Protein 4OVK (pdb70)

Sequence (320 aa):
NIKVVTDLTGTDVSKKEINRIIAIVPIPWTSIVYAVDGSDKKIVGIHPSAKKKKSYEASSIFKTLAPDLENVNSSFVDNNFNVNFEEVAKLKPDVVIIIWDYQPEVAKKLKELGIPAVSIKYGTLEDIQQNGIRLLGKILDKPEQAEALISYHKDSEAYFKQKNASALPNNKPKVLYLQNKNLTVAGNNSVNQLITTGGENAAKDTKGSWTKVSEEITWDPDIIILSNFDSIRPDDDIYQDKLEGQNWSNIKAVKTHRVYKAPGIIYRWDAPNVETPLKWGQLIQPDTFNDYILRDDLKKQFYNTFYHYNLTDSSEINTILNISINNTPTF

Secondary structure (DSSP, 8-state):
----EE-TTS-EE---S---EEE-SSTHHHHHHHHHTSSTTEEE--HHHHHHHHTSTHHHH-GGGGGSB--SB-TT--B-HHHHHHH--SEEEEETT-HHHHHHHHHTT--EEEE--SSHHHHHHHHHHHHHHHT-HHHHHHHHHHHHHHHHHHHHH-GGG-SSPPEEEEE-SSSSEEE-TTSTTT------EETTTT--SSEEE---------SEEEE-SSS---HHHHHTT-STT---TTSHHHHTT-EEE----S-SSSS-TTTT----TTT-TTTS-S--HHHHHHHHIIIII-----HHHHHHHHTHHHHT-TT-

Nearest PDB structures (foldseek):
  4ovk-assembly1_A  TM=1.003E+00  e=4.448E-66  Veillonella parvula DSM 2008
  4hn9-assembly1_A  TM=8.496E-01  e=4.608E-21  Lachnospira eligens ATCC 27750
  7uq0-assembly2_B  TM=6.749E-01  e=4.234E-11  Mycobacterium tuberculosis H37Rv
  7uq0-assembly1_A  TM=6.740E-01  e=9.730E-11  Mycobacterium tuberculosis H37Rv
  2phz-assembly1_A  TM=6.743E-01  e=1.763E-10  Bacillus subtilis

Radius of gyration: 20.71 Å; Cα contacts (8 Å, |Δi|>4): 586; chains: 1; bounding box: 48×59×40 Å

Solvent-accessible surface area: 14716 Å² total

Foldseek 3Di:
DKDWFQFPVRDTWMPQAFQAEAEQDQQCLVVLCLLLLANRRYAEHAVNNVVQCVVFCVCVLYVPCPPHHRPQAYPVRDGNQVVCLVSPGQEYEEAPVPVVVQVVCVVSVHIYHHFYDQDQVSSLSVLCRSCSVNVRNVSSVVLSVVVVVLVVVCVVLQLLPDPPFFEEWEAEELQQKTAACSAVQCCCSLNHHYLRDVPDDGIGHDAVSVCSLGQAYEYFPNYPDALVCQLVVVRPPDNNCPRNCNVVLRYYYQFHSGTLRHHHSCVSLLLNCSTPVVSSPPDQSLVVVQVSCCPRNVDGDDPVSVCRGGVCVRSVPVSD

B-factor: mean 24.3, std 11.69, range [7.56, 133.03]

Structure (mmCIF, N/CA/C/O backbone):
data_4OVK
#
_entry.id   4OVK
#
_cell.length_a   53.146
_cell.length_b   58.872
_cell.length_c   113.751
_cell.angle_alpha   90.000
_cell.angle_beta   90.000
_cell.angle_gamma   90.000
#
_symmetry.space_group_name_H-M   'P 21 21 21'
#
loop_
_entity.id
_entity.type
_entity.pdbx_description
1 polymer 'Periplasmic binding protein'
2 non-polymer 'TRIETHYLENE GLYCOL'
3 water water
#
loop_
_atom_site.group_PDB
_atom_site.id
_atom_site.type_symbol
_atom_site.label_atom_id
_atom_site.label_alt_id
_atom_site.label_comp_id
_atom_site.label_asym_id
_atom_site.label_entity_id
_atom_site.label_seq_id
_atom_site.pdbx_PDB_ins_code
_atom_site.Cartn_x
_atom_site.Cartn_y
_atom_site.Cartn_z
_atom_site.occupancy
_atom_site.B_iso_or_equiv
_atom_site.auth_seq_id
_atom_site.auth_comp_id
_atom_site.auth_asym_id
_atom_site.auth_atom_id
_atom_site.pdbx_PDB_model_num
ATOM 1 N N . ASN A 1 13 ? 37.491 19.761 9.452 1.00 52.23 38 ASN A N 1
ATOM 2 C CA . ASN A 1 13 ? 36.298 20.119 8.626 1.00 49.11 38 ASN A CA 1
ATOM 3 C C . ASN A 1 13 ? 35.107 20.670 9.412 1.00 36.80 38 ASN A C 1
ATOM 4 O O . ASN A 1 13 ? 34.203 21.239 8.807 1.00 41.63 38 ASN A O 1
ATOM 9 N N . ILE A 1 14 ? 35.108 20.503 10.737 1.00 30.41 39 ILE A N 1
ATOM 10 C CA . ILE A 1 14 ? 33.972 20.880 11.595 1.00 32.50 39 ILE A CA 1
ATOM 11 C C . ILE A 1 14 ? 34.370 21.914 12.651 1.00 31.30 39 ILE A C 1
ATOM 12 O O . ILE A 1 14 ? 35.488 21.893 13.138 1.00 37.96 39 ILE A O 1
ATOM 17 N N . LYS A 1 15 ? 33.458 22.820 12.994 1.00 24.52 40 LYS A N 1
ATOM 18 C CA . LYS A 1 15 ? 33.633 23.689 14.163 1.00 26.10 40 LYS A CA 1
ATOM 19 C C . LYS A 1 15 ? 32.367 23.723 15.004 1.00 25.16 40 LYS A C 1
ATOM 20 O O . LYS A 1 15 ? 31.286 23.387 14.523 1.00 26.63 40 LYS A O 1
ATOM 26 N N . VAL A 1 16 ? 32.519 24.146 16.256 1.00 25.40 41 VAL A N 1
ATOM 27 C CA . VAL A 1 16 ? 31.420 24.221 17.203 1.00 25.00 41 VAL A CA 1
ATOM 28 C C . VAL A 1 16 ? 31.260 25.660 17.674 1.00 25.21 41 VAL A C 1
ATOM 29 O O . VAL A 1 16 ? 32.207 26.280 18.164 1.00 29.01 41 VAL A O 1
ATOM 33 N N . VAL A 1 17 ? 30.056 26.187 17.518 1.00 21.25 42 VAL A N 1
ATOM 34 C CA . VAL A 1 17 ? 29.753 27.539 17.918 1.00 21.96 42 VAL A CA 1
ATOM 35 C C . VAL A 1 17 ? 28.647 27.484 18.956 1.00 22.15 42 VAL A C 1
ATOM 36 O O . VAL A 1 17 ? 27.707 26.702 18.831 1.00 24.38 42 VAL A O 1
ATOM 40 N N . THR A 1 18 ? 28.767 28.315 19.982 1.00 21.28 43 THR A N 1
ATOM 41 C CA . THR A 1 18 ? 27.743 28.408 21.009 1.00 21.30 43 THR A CA 1
ATOM 42 C C . THR A 1 18 ? 26.807 29.556 20.643 1.00 21.08 43 THR A C 1
ATOM 43 O O . THR A 1 18 ? 27.267 30.682 20.479 1.00 21.55 43 THR A O 1
ATOM 47 N N . ASP A 1 19 ? 25.511 29.272 20.493 1.00 17.24 44 ASP A N 1
ATOM 48 C CA . ASP A 1 19 ? 24.541 30.312 20.103 1.00 16.77 44 ASP A CA 1
ATOM 49 C C . ASP A 1 19 ? 23.996 31.045 21.328 1.00 18.43 44 ASP A C 1
ATOM 50 O O . ASP A 1 19 ? 24.488 30.853 22.444 1.00 19.37 44 ASP A O 1
ATOM 55 N N . LEU A 1 20 ? 23.011 31.912 21.113 1.00 16.95 45 LEU A N 1
ATOM 56 C CA . LEU A 1 20 ? 22.564 32.832 22.161 1.00 18.85 45 LEU A CA 1
ATOM 57 C C . LEU A 1 20 ? 21.701 32.153 23.231 1.00 21.70 45 LEU A C 1
ATOM 58 O O . LEU A 1 20 ? 21.413 32.764 24.264 1.00 27.38 45 LEU A O 1
ATOM 63 N N . THR A 1 21 ? 21.310 30.896 22.990 1.00 22.76 46 THR A N 1
ATOM 64 C CA . THR A 1 21 ? 20.607 30.091 23.984 1.00 25.13 46 THR A CA 1
ATOM 65 C C . THR A 1 21 ? 21.583 29.211 24.777 1.00 26.01 46 THR A C 1
ATOM 66 O O . THR A 1 21 ? 21.176 28.467 25.667 1.00 29.23 46 THR A O 1
ATOM 70 N N . GLY A 1 22 ? 22.870 29.302 24.450 1.00 25.46 47 GLY A N 1
ATOM 71 C CA . GLY A 1 22 ? 23.883 28.463 25.083 1.00 27.93 47 GLY A CA 1
ATOM 72 C C . GLY A 1 22 ? 23.956 27.068 24.484 1.00 27.77 47 GLY A C 1
ATOM 73 O O . GLY A 1 22 ? 24.568 26.176 25.072 1.00 30.06 47 GLY A O 1
ATOM 74 N N . THR A 1 23 ? 23.343 26.883 23.313 1.00 23.08 48 THR A N 1
ATOM 75 C CA . THR A 1 23 ? 23.373 25.603 22.611 1.00 25.22 48 THR A CA 1
ATOM 76 C C . THR A 1 23 ? 24.630 25.519 21.750 1.00 23.46 48 THR A C 1
ATOM 77 O O . THR A 1 23 ? 24.924 26.435 20.965 1.00 22.19 48 THR A O 1
ATOM 81 N N . ASP A 1 24 ? 25.369 24.422 21.889 1.00 26.67 49 ASP A N 1
ATOM 82 C CA . ASP A 1 24 ? 26.553 24.180 21.063 1.00 25.32 49 ASP A CA 1
ATOM 83 C C . ASP A 1 24 ? 26.110 23.578 19.733 1.00 23.55 49 ASP A C 1
ATOM 84 O O . ASP A 1 24 ? 25.434 22.553 19.713 1.00 32.91 49 ASP A O 1
ATOM 89 N N . VAL A 1 25 ? 26.475 24.236 18.633 1.00 22.77 50 VAL A N 1
ATOM 90 C CA . VAL A 1 25 ? 26.045 23.844 17.298 1.00 21.04 50 VAL A CA 1
ATOM 91 C C . VAL A 1 25 ? 27.260 23.507 16.446 1.00 21.65 50 VAL A C 1
ATOM 92 O O . VAL A 1 25 ? 28.131 24.359 16.244 1.00 19.03 50 VAL A O 1
ATOM 96 N N . SER A 1 26 ? 27.320 22.269 15.954 1.00 22.65 51 SER A N 1
ATOM 97 C CA . SER A 1 26 ? 28.366 21.845 15.020 1.00 23.90 51 SER A CA 1
ATOM 98 C C . SER A 1 26 ? 28.012 22.241 13.601 1.00 19.71 51 SER A C 1
ATOM 99 O O . SER A 1 26 ? 26.861 22.147 13.210 1.00 18.60 51 SER A O 1
ATOM 110 N N . LYS A 1 28 ? 30.155 23.167 9.434 1.00 19.80 53 LYS A N 1
ATOM 111 C CA . LYS A 1 28 ? 31.398 23.177 8.670 1.00 22.86 53 LYS A CA 1
ATOM 112 C C . LYS A 1 28 ? 32.279 24.335 9.129 1.00 21.19 53 LYS A C 1
ATOM 113 O O . LYS A 1 28 ? 31.783 25.406 9.489 1.00 19.28 53 LYS A O 1
ATOM 119 N N . LYS A 1 29 ? 33.587 24.115 9.123 1.00 24.65 54 LYS A N 1
ATOM 120 C CA . LYS A 1 29 ? 34.550 25.146 9.497 1.00 24.67 54 LYS A CA 1
ATOM 121 C C . LYS A 1 29 ? 34.423 26.336 8.545 1.00 21.47 54 LYS A C 1
ATOM 122 O O . LYS A 1 29 ? 34.440 27.494 8.977 1.00 23.37 54 LYS A O 1
ATOM 128 N N . GLU A 1 30 ? 34.268 26.031 7.263 1.00 19.62 55 GLU A N 1
ATOM 129 C CA . GLU A 1 30 ? 34.079 27.020 6.203 1.00 22.88 55 GLU A CA 1
ATOM 130 C C . GLU A 1 30 ? 32.593 27.104 5.835 1.00 19.40 55 GLU A C 1
ATOM 131 O O . GLU A 1 30 ? 32.032 26.183 5.238 1.00 20.82 55 GLU A O 1
ATOM 137 N N . ILE A 1 31 ? 31.965 28.221 6.196 1.00 18.07 56 ILE A N 1
ATOM 138 C CA . ILE A 1 31 ? 30.541 28.448 5.945 1.00 16.22 56 ILE A CA 1
ATOM 139 C C . ILE A 1 31 ? 30.428 29.289 4.698 1.00 15.96 56 ILE A C 1
ATOM 140 O O . ILE A 1 31 ? 30.997 30.375 4.627 1.00 18.67 56 ILE A O 1
ATOM 145 N N . ASN A 1 32 ? 29.745 28.753 3.693 1.00 16.65 57 ASN A N 1
ATOM 146 C CA . ASN A 1 32 ? 29.612 29.431 2.415 1.00 15.62 57 ASN A CA 1
ATOM 147 C C . ASN A 1 32 ? 28.167 29.766 2.041 1.00 12.70 57 ASN A C 1
ATOM 148 O O . ASN A 1 32 ? 27.962 30.560 1.156 1.00 13.68 57 ASN A O 1
ATOM 153 N N . ARG A 1 33 ? 27.191 29.155 2.717 1.00 14.21 58 ARG A N 1
ATOM 154 C CA . ARG A 1 33 ? 25.770 29.293 2.393 1.00 13.13 58 ARG A CA 1
ATOM 155 C C . ARG A 1 33 ? 24.973 29.470 3.687 1.00 13.63 58 ARG A C 1
ATOM 156 O O . ARG A 1 33 ? 24.925 28.566 4.544 1.00 13.36 58 ARG A O 1
ATOM 164 N N A ILE A 1 34 ? 24.367 30.646 3.832 0.50 12.64 59 ILE A N 1
ATOM 165 N N B ILE A 1 34 ? 24.373 30.649 3.854 0.50 12.57 59 ILE A N 1
ATOM 166 C CA A ILE A 1 34 ? 23.612 30.967 5.026 0.50 11.91 59 ILE A CA 1
ATOM 167 C CA B ILE A 1 34 ? 23.656 30.968 5.083 0.50 11.45 59 ILE A CA 1
ATOM 168 C C A ILE A 1 34 ? 22.188 31.347 4.690 0.50 11.58 59 ILE A C 1
ATOM 169 C C B ILE A 1 34 ? 22.222 31.396 4.763 0.50 11.29 59 ILE A C 1
ATOM 170 O O A ILE A 1 34 ? 21.946 32.126 3.760 0.50 11.09 59 ILE A O 1
ATOM 171 O O B ILE A 1 34 ? 22.007 32.235 3.885 0.50 11.36 59 ILE A O 1
ATOM 180 N N . ALA A 1 35 ? 21.246 30.779 5.443 1.00 11.01 60 ALA A N 1
ATOM 181 C CA . ALA A 1 35 ? 19.837 31.176 5.345 1.00 11.24 60 ALA A CA 1
ATOM 182 C C . ALA A 1 35 ? 19.415 31.860 6.648 1.00 11.59 60 ALA A C 1
ATOM 183 O O . ALA A 1 35 ? 19.858 31.476 7.735 1.00 11.74 60 ALA A O 1
ATOM 185 N N . ILE A 1 36 ? 18.544 32.866 6.530 1.00 11.11 61 ILE A N 1
ATOM 186 C CA . ILE A 1 36 ? 18.249 33.749 7.642 1.00 10.97 61 ILE A CA 1
ATOM 187 C C . ILE A 1 36 ? 16.751 33.928 7.810 1.00 10.42 61 ILE A C 1
ATOM 188 O O . ILE A 1 36 ? 16.090 34.496 6.954 1.00 10.99 61 ILE A O 1
ATOM 193 N N . VAL A 1 37 ? 16.221 33.423 8.927 1.00 11.37 62 VAL A N 1
ATOM 194 C CA . VAL A 1 37 ? 14.804 33.550 9.243 1.00 12.57 62 VAL A CA 1
ATOM 195 C C . VAL A 1 37 ? 14.421 34.947 9.775 1.00 12.05 62 VAL A C 1
ATOM 196 O O . VAL A 1 37 ? 13.461 35.545 9.278 1.00 12.18 62 VAL A O 1
ATOM 200 N N . PRO A 1 38 ? 15.155 35.479 10.775 1.00 12.70 63 PRO A N 1
ATOM 201 C CA . PRO A 1 38 ? 14.755 36.786 11.344 1.00 13.42 63 PRO A CA 1
ATOM 202 C C . PRO A 1 38 ? 14.876 37.915 10.325 1.00 13.02 63 PRO A C 1
ATOM 203 O O . PRO A 1 38 ? 15.841 37.963 9.575 1.00 13.96 63 PRO A O 1
ATOM 207 N N . ILE A 1 39 ? 13.906 38.818 10.309 1.00 12.95 64 ILE A N 1
ATOM 208 C CA . ILE A 1 39 ? 13.815 39.804 9.227 1.00 13.03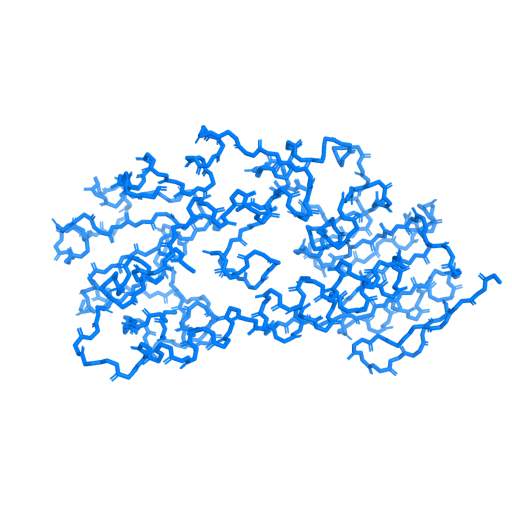 64 ILE A CA 1
ATOM 209 C C . ILE A 1 39 ? 15.006 40.778 9.194 1.00 12.68 64 ILE A C 1
ATOM 210 O O . ILE A 1 39 ? 15.617 40.955 8.143 1.00 13.03 64 ILE A O 1
ATOM 215 N N . PRO A 1 40 ? 15.349 41.407 10.331 1.00 16.38 65 PRO A N 1
ATOM 216 C CA . PRO A 1 40 ? 16.465 42.376 10.280 1.00 16.66 65 PRO A CA 1
ATOM 217 C C . PRO A 1 40 ? 17.861 41.762 10.112 1.00 15.86 65 PRO A C 1
ATOM 218 O O . PRO A 1 40 ? 18.838 42.471 9.806 1.00 14.83 65 PRO A O 1
ATOM 222 N N . TRP A 1 41 ? 17.965 40.461 10.344 1.00 13.20 66 TRP A N 1
ATOM 223 C CA . TRP A 1 41 ? 19.268 39.807 10.380 1.00 13.06 66 TRP A CA 1
ATOM 224 C C . TRP A 1 41 ? 19.888 39.558 9.011 1.00 12.06 66 TRP A C 1
ATOM 225 O O . TRP A 1 41 ? 21.069 39.224 8.939 1.00 13.69 66 TRP A O 1
ATOM 236 N N . THR A 1 42 ? 19.128 39.740 7.926 1.00 11.85 67 THR A N 1
ATOM 237 C CA . THR A 1 42 ? 19.721 39.668 6.587 1.00 12.00 67 THR A CA 1
ATOM 238 C C . THR A 1 42 ? 20.690 40.833 6.424 1.00 11.55 67 THR A C 1
ATOM 239 O O . THR A 1 42 ? 21.844 40.654 6.058 1.00 10.23 67 THR A O 1
ATOM 243 N N . SER A 1 43 ? 20.227 42.033 6.767 1.00 12.05 68 SER A N 1
ATOM 244 C CA . SER A 1 43 ? 21.114 43.198 6.720 1.00 12.76 68 SER A CA 1
ATOM 245 C C . SER A 1 43 ? 22.296 43.065 7.698 1.00 12.10 68 SER A C 1
ATOM 246 O O . SER A 1 43 ? 23.396 43.540 7.424 1.00 12.80 68 SER A O 1
ATOM 249 N N . ILE A 1 44 ? 22.078 42.422 8.840 1.00 11.68 69 ILE A N 1
ATOM 250 C CA . ILE A 1 44 ? 23.153 42.269 9.810 1.00 12.08 69 ILE A CA 1
ATOM 251 C C . ILE A 1 44 ? 24.221 41.273 9.334 1.00 11.23 69 ILE A C 1
ATOM 252 O O . ILE A 1 44 ? 25.413 41.503 9.512 1.00 11.19 69 ILE A O 1
ATOM 257 N N . VAL A 1 45 ? 23.804 40.163 8.734 1.00 10.95 70 VAL A N 1
ATOM 258 C CA . VAL A 1 45 ? 24.776 39.240 8.143 1.00 10.41 70 VAL A CA 1
ATOM 259 C C . VAL A 1 45 ? 25.590 39.948 7.062 1.00 10.81 70 VAL A C 1
ATOM 260 O O . VAL A 1 45 ? 26.812 39.814 7.007 1.00 11.49 70 VAL A O 1
ATOM 264 N N . TYR A 1 46 ? 24.913 40.724 6.223 1.00 10.78 71 TYR A N 1
ATOM 265 C CA . TYR A 1 46 ? 25.598 41.512 5.205 1.00 10.64 71 TYR A CA 1
ATOM 266 C C . TYR A 1 46 ? 26.677 42.419 5.839 1.00 11.11 71 TYR A C 1
ATOM 267 O O . TYR A 1 46 ? 27.798 42.497 5.352 1.00 12.17 71 TYR A O 1
ATOM 276 N N . ALA A 1 47 ? 26.328 43.111 6.915 1.00 11.89 72 ALA A N 1
ATOM 277 C CA . ALA A 1 47 ? 27.240 44.028 7.567 1.00 11.08 72 ALA A CA 1
ATOM 278 C C . ALA A 1 47 ? 28.477 43.318 8.130 1.00 10.91 72 ALA A C 1
ATOM 279 O O . ALA A 1 47 ? 29.587 43.802 7.985 1.00 14.89 72 ALA A O 1
ATOM 281 N N . VAL A 1 48 ? 28.281 42.168 8.763 1.00 11.47 73 VAL A N 1
ATOM 282 C CA . VAL A 1 48 ? 29.397 41.440 9.346 1.00 12.14 73 VAL A CA 1
ATOM 283 C C . VAL A 1 48 ? 30.317 40.876 8.257 1.00 12.64 73 VAL A C 1
ATOM 284 O O . VAL A 1 48 ? 31.532 40.967 8.376 1.00 15.86 73 VAL A O 1
ATOM 288 N N . ASP A 1 49 ? 29.738 40.321 7.192 1.00 13.51 74 ASP A N 1
ATOM 289 C CA . ASP A 1 49 ? 30.537 39.747 6.116 1.00 13.18 74 ASP A CA 1
ATOM 290 C C . ASP A 1 49 ? 31.044 40.806 5.148 1.00 14.51 74 ASP A C 1
ATOM 291 O O . ASP A 1 49 ? 31.894 40.512 4.319 1.00 18.24 74 ASP A O 1
ATOM 296 N N . GLY A 1 50 ? 30.507 42.026 5.232 1.00 14.73 75 GLY A N 1
ATOM 297 C CA . GLY A 1 50 ? 30.804 43.084 4.261 1.00 15.72 75 GLY A CA 1
ATOM 298 C C . GLY A 1 50 ? 30.429 42.697 2.842 1.00 16.24 75 GLY A C 1
ATOM 299 O O . GLY A 1 50 ? 31.018 43.178 1.881 1.00 19.79 75 GLY A O 1
ATOM 300 N N . SER A 1 51 ? 29.413 41.848 2.712 1.00 15.19 76 SER A N 1
ATOM 301 C CA . SER A 1 51 ? 29.125 41.193 1.450 1.00 16.48 76 SER A CA 1
ATOM 302 C C . SER A 1 51 ? 27.836 40.408 1.570 1.00 14.33 76 SER A C 1
ATOM 303 O O . SER A 1 51 ? 27.510 39.906 2.642 1.00 13.40 76 SER A O 1
ATOM 306 N N . ASP A 1 52 ? 27.115 40.302 0.460 1.00 13.65 77 ASP A N 1
ATOM 307 C CA . ASP A 1 52 ? 25.940 39.440 0.383 1.00 13.90 77 ASP A CA 1
ATOM 308 C C . ASP A 1 52 ? 26.253 38.073 -0.207 1.00 12.68 77 ASP A C 1
ATOM 309 O O . ASP A 1 52 ? 25.338 37.270 -0.370 1.00 13.59 77 ASP A O 1
ATOM 314 N N . LYS A 1 53 ? 27.525 37.803 -0.505 1.00 12.93 78 LYS A N 1
ATOM 315 C CA . LYS A 1 53 ? 27.894 36.648 -1.331 1.00 15.93 78 LYS A CA 1
ATOM 316 C C . LYS A 1 53 ? 27.523 35.285 -0.747 1.00 13.07 78 LYS A C 1
ATOM 317 O O . LYS A 1 53 ? 27.320 34.353 -1.507 1.00 15.59 78 LYS A O 1
ATOM 323 N N . LYS A 1 54 ? 27.442 35.162 0.581 1.00 11.75 79 LYS A N 1
ATOM 324 C CA . LYS A 1 54 ? 27.148 33.871 1.216 1.00 12.26 79 LYS A CA 1
ATOM 325 C C . LYS A 1 54 ? 25.682 33.659 1.579 1.00 10.89 79 LYS A C 1
ATOM 326 O O . LYS A 1 54 ? 25.325 32.615 2.114 1.00 13.61 79 LYS A O 1
ATOM 332 N N . ILE A 1 55 ? 24.827 34.650 1.290 1.00 10.14 80 ILE A N 1
ATOM 333 C CA . ILE A 1 55 ? 23.444 34.594 1.701 1.00 11.03 80 ILE A CA 1
ATOM 334 C C . ILE A 1 55 ? 22.652 33.832 0.655 1.00 10.63 80 ILE A C 1
ATOM 335 O O . ILE A 1 55 ? 22.686 34.172 -0.512 1.00 13.58 80 ILE A O 1
ATOM 340 N N . VAL A 1 56 ? 21.970 32.778 1.070 1.00 9.89 81 VAL A N 1
ATOM 341 C CA . VAL A 1 56 ? 21.194 31.942 0.124 1.00 11.45 81 VAL A CA 1
ATOM 342 C C . VAL A 1 56 ? 19.704 31.861 0.437 1.00 10.66 81 VAL A C 1
ATOM 343 O O . VAL A 1 56 ? 18.946 31.284 -0.331 1.00 12.21 81 VAL A O 1
ATOM 347 N N . GLY A 1 57 ? 19.275 32.434 1.556 1.00 10.72 82 GLY A N 1
ATOM 348 C CA . GLY A 1 57 ? 17.870 32.492 1.873 1.00 10.05 82 GLY A CA 1
ATOM 349 C C . GLY A 1 57 ? 17.564 33.589 2.864 1.00 9.23 82 GLY A C 1
ATOM 350 O O . GLY A 1 57 ? 18.265 33.744 3.868 1.00 9.45 82 GLY A O 1
ATOM 351 N N . ILE A 1 58 ? 16.521 34.358 2.563 1.00 9.57 83 ILE A N 1
ATOM 352 C CA . ILE A 1 58 ? 16.061 35.435 3.430 1.00 9.96 83 ILE A CA 1
ATOM 353 C C . ILE A 1 58 ? 14.543 35.441 3.594 1.00 10.07 83 ILE A C 1
ATOM 354 O O . ILE A 1 58 ? 13.796 34.830 2.817 1.00 10.87 83 ILE A O 1
ATOM 359 N N . HIS A 1 59 ? 14.077 36.124 4.625 1.00 10.25 84 HIS A N 1
ATOM 360 C CA . HIS A 1 59 ? 12.657 36.231 4.879 1.00 11.70 84 HIS A CA 1
ATOM 361 C C . HIS A 1 59 ? 12.014 37.115 3.786 1.00 10.39 84 HIS A C 1
ATOM 362 O O . HIS A 1 59 ? 12.626 38.097 3.322 1.00 10.90 84 HIS A O 1
ATOM 369 N N . PRO A 1 60 ? 10.810 36.758 3.340 1.00 10.70 85 PRO A N 1
ATOM 370 C CA . PRO A 1 60 ? 10.220 37.557 2.269 1.00 11.85 85 PRO A CA 1
ATOM 371 C C . PRO A 1 60 ? 10.047 39.040 2.626 1.00 12.27 85 PRO A C 1
ATOM 372 O O . PRO A 1 60 ? 10.143 39.902 1.749 1.00 14.45 85 PRO A O 1
ATOM 376 N N . SER A 1 61 ? 9.795 39.327 3.897 1.00 13.10 86 SER A N 1
ATOM 377 C CA . SER A 1 61 ? 9.745 40.722 4.389 1.00 13.31 86 SER A CA 1
ATOM 378 C C . SER A 1 61 ? 11.109 41.415 4.408 1.00 12.33 86 SER A C 1
ATOM 379 O O . SER A 1 61 ? 11.188 42.631 4.234 1.00 15.50 86 SER A O 1
ATOM 382 N N . ALA A 1 62 ? 12.184 40.647 4.597 1.00 10.50 87 ALA A N 1
ATOM 383 C CA . ALA A 1 62 ? 13.530 41.157 4.402 1.00 12.00 87 ALA A CA 1
ATOM 384 C C . ALA A 1 62 ? 13.760 41.534 2.928 1.00 11.66 87 ALA A C 1
ATOM 385 O O . ALA A 1 62 ? 14.399 42.557 2.641 1.00 12.43 87 ALA A O 1
ATOM 387 N N A LYS A 1 63 ? 13.228 40.728 2.004 0.50 11.85 88 LYS A N 1
ATOM 388 N N B LYS A 1 63 ? 13.245 40.725 1.997 0.50 12.05 88 LYS A N 1
ATOM 389 C CA A LYS A 1 63 ? 13.318 41.032 0.577 0.50 12.13 88 LYS A CA 1
ATOM 390 C CA B LYS A 1 63 ? 13.403 41.016 0.570 0.50 12.17 88 LYS A CA 1
ATOM 391 C C A LYS A 1 63 ? 12.537 42.311 0.292 0.50 12.90 88 LYS A C 1
ATOM 392 C C B LYS A 1 63 ? 12.577 42.246 0.206 0.50 12.68 88 LYS A C 1
ATOM 393 O O A LYS A 1 63 ? 13.044 43.223 -0.353 0.50 12.69 88 LYS A O 1
ATOM 394 O O B LYS A 1 63 ? 12.993 43.056 -0.613 0.50 13.24 88 LYS A O 1
ATOM 405 N N A LYS A 1 64 ? 11.315 42.387 0.804 0.50 13.54 89 LYS A N 1
ATOM 406 N N B LYS A 1 64 ? 11.418 42.391 0.834 0.50 13.07 89 LYS A N 1
ATOM 407 C CA A LYS A 1 64 ? 10.506 43.591 0.626 0.50 15.49 89 LYS A CA 1
ATOM 408 C CA B LYS A 1 64 ? 10.578 43.563 0.589 0.50 15.02 89 LYS A CA 1
ATOM 409 C C A LYS A 1 64 ? 11.299 44.836 1.055 0.50 15.54 89 LYS A C 1
ATOM 410 C C B LYS A 1 64 ? 11.287 44.844 1.062 0.50 15.29 89 LYS A C 1
ATOM 411 O O A LYS A 1 64 ? 11.427 45.797 0.292 0.50 17.51 89 LYS A O 1
ATOM 412 O O B LYS A 1 64 ? 11.337 45.842 0.337 0.50 17.15 89 LYS A O 1
ATOM 423 N N . SER A 1 65 ? 11.822 44.813 2.279 1.00 14.32 90 SER A N 1
ATOM 424 C CA . SER A 1 65 ? 12.618 45.937 2.812 1.00 13.32 90 SER A CA 1
ATOM 425 C C . SER A 1 65 ? 13.848 46.238 1.950 1.00 14.38 90 SER A C 1
ATOM 426 O O . SER A 1 65 ? 14.149 47.401 1.677 1.00 13.60 90 SER A O 1
ATOM 429 N N . TYR A 1 66 ? 14.558 45.187 1.539 1.00 12.62 91 TYR A N 1
ATOM 430 C CA . TYR A 1 66 ? 15.699 45.313 0.633 1.00 13.47 91 TYR A CA 1
ATOM 431 C C . TYR A 1 66 ? 15.366 46.128 -0.633 1.00 13.65 91 TYR A C 1
ATOM 432 O O . TYR A 1 66 ? 16.144 47.008 -1.023 1.00 13.98 91 TYR A O 1
ATOM 441 N N . GLU A 1 67 ? 14.214 45.844 -1.250 1.00 14.96 92 GLU A N 1
ATOM 442 C CA . GLU A 1 67 ? 13.834 46.477 -2.494 1.00 17.39 92 GLU A CA 1
ATOM 443 C C . GLU A 1 67 ? 13.624 47.975 -2.282 1.00 18.98 92 GLU A C 1
ATOM 444 O O . GLU A 1 67 ? 13.812 48.756 -3.209 1.00 23.06 92 GLU A O 1
ATOM 450 N N . ALA A 1 68 ? 13.239 48.360 -1.067 1.00 17.60 93 ALA A N 1
ATOM 451 C CA . ALA A 1 68 ? 12.878 49.754 -0.751 1.00 19.32 93 ALA A CA 1
ATOM 452 C C . ALA A 1 68 ? 14.027 50.595 -0.197 1.00 18.81 93 ALA A C 1
ATOM 453 O O . ALA A 1 68 ? 13.842 51.780 0.095 1.00 23.92 93 ALA A O 1
ATOM 455 N N A SER A 1 69 ? 15.200 50.006 -0.033 0.50 17.71 94 SER A N 1
ATOM 456 N N B SER A 1 69 ? 15.202 49.977 -0.094 0.50 16.72 94 SER A N 1
ATOM 457 C CA A SER A 1 69 ? 16.288 50.703 0.630 0.50 17.44 94 SER A CA 1
ATOM 458 C CA B SER A 1 69 ? 16.338 50.486 0.669 0.50 16.14 94 SER A CA 1
ATOM 459 C C A SER A 1 69 ? 17.567 50.695 -0.182 0.50 14.75 94 SER A C 1
ATOM 460 C C B SER A 1 69 ? 17.571 50.695 -0.203 0.50 14.26 94 SER A C 1
ATOM 461 O O A SER A 1 69 ? 17.667 50.034 -1.222 0.50 15.36 94 SER A O 1
ATOM 462 O O B SER A 1 69 ? 17.641 50.186 -1.325 0.50 15.45 94 SER A O 1
ATOM 467 N N . ILE A 1 70 ? 18.547 51.430 0.333 1.00 14.33 95 ILE A N 1
ATOM 468 C CA . ILE A 1 70 ? 19.905 51.498 -0.231 1.00 14.40 95 ILE A CA 1
ATOM 469 C C . ILE A 1 70 ? 20.563 50.112 -0.288 1.00 13.17 95 ILE A C 1
ATOM 470 O O . ILE A 1 70 ? 21.475 49.885 -1.074 1.00 14.47 95 ILE A O 1
ATOM 475 N N . PHE A 1 71 ? 20.067 49.184 0.532 1.00 12.97 96 PHE A N 1
ATOM 476 C CA . PHE A 1 71 ? 20.523 47.785 0.514 1.00 11.82 96 PHE A CA 1
ATOM 477 C C . PHE A 1 71 ? 20.544 47.238 -0.924 1.00 12.10 96 PHE A C 1
ATOM 478 O O . PHE A 1 71 ? 21.488 46.541 -1.328 1.00 13.56 96 PHE A O 1
ATOM 486 N N . LYS A 1 72 ? 19.520 47.559 -1.704 1.00 12.43 97 LYS A N 1
ATOM 487 C CA . LYS A 1 72 ? 19.446 47.101 -3.105 1.00 15.51 97 LYS A CA 1
ATOM 488 C C . LYS A 1 72 ? 20.656 47.555 -3.933 1.00 16.97 97 LYS A C 1
ATOM 489 O O . LYS A 1 72 ? 21.161 46.810 -4.767 1.00 17.02 97 LYS A O 1
ATOM 495 N N . THR A 1 73 ? 21.133 48.765 -3.677 1.00 17.15 98 THR A N 1
ATOM 496 C CA . THR A 1 73 ? 22.322 49.285 -4.353 1.00 19.29 98 THR A CA 1
ATOM 497 C C . THR A 1 73 ? 23.595 48.625 -3.859 1.00 18.83 98 THR A C 1
ATOM 498 O O . THR A 1 73 ? 24.464 48.268 -4.660 1.00 20.47 98 THR A O 1
ATOM 502 N N . LEU A 1 74 ? 23.700 48.451 -2.543 1.00 18.02 99 LEU A N 1
ATOM 503 C CA . LEU A 1 74 ? 24.866 47.795 -1.951 1.00 18.70 99 LEU A CA 1
ATOM 504 C C . LEU A 1 74 ? 25.013 46.342 -2.373 1.00 19.46 99 LEU A C 1
ATOM 505 O O . LEU A 1 74 ? 26.124 45.861 -2.510 1.00 22.35 99 LEU A O 1
ATOM 510 N N . ALA A 1 75 ? 23.892 45.650 -2.542 1.00 17.81 100 ALA A N 1
ATOM 511 C CA . ALA A 1 75 ? 23.891 44.202 -2.704 1.00 17.86 100 ALA A CA 1
ATOM 512 C C . ALA A 1 75 ? 22.961 43.769 -3.842 1.00 17.49 100 ALA A C 1
ATOM 513 O O . ALA A 1 75 ? 21.949 43.110 -3.599 1.00 16.69 100 ALA A O 1
ATOM 515 N N . PRO A 1 76 ? 23.303 44.142 -5.091 1.00 21.53 101 PRO A N 1
ATOM 516 C CA . PRO A 1 76 ? 22.459 43.807 -6.240 1.00 22.12 101 PRO A CA 1
ATOM 517 C C . PRO A 1 76 ? 22.177 42.302 -6.387 1.00 20.80 101 PRO A C 1
ATOM 518 O O . PRO A 1 76 ? 21.099 41.926 -6.838 1.00 21.03 101 PRO A O 1
ATOM 522 N N . ASP A 1 77 ? 23.110 41.450 -5.975 1.00 24.55 102 ASP A N 1
ATOM 523 C CA . ASP A 1 77 ? 22.940 39.997 -6.155 1.00 26.29 102 ASP A CA 1
ATOM 524 C C . ASP A 1 77 ? 21.803 39.384 -5.313 1.00 21.06 102 ASP A C 1
ATOM 525 O O . ASP A 1 77 ? 21.268 38.336 -5.679 1.00 22.88 102 ASP A O 1
ATOM 530 N N . LEU A 1 78 ? 21.423 40.022 -4.204 1.00 20.50 103 LEU A N 1
ATOM 531 C CA . LEU A 1 78 ? 20.328 39.504 -3.356 1.00 20.70 103 LEU A CA 1
ATOM 532 C C . LEU A 1 78 ? 18.989 39.473 -4.069 1.00 20.90 103 LEU A C 1
ATOM 533 O O . LEU A 1 78 ? 18.084 38.760 -3.640 1.00 20.96 103 LEU A O 1
ATOM 538 N N . GLU A 1 79 ? 18.847 40.241 -5.147 1.00 20.85 104 GLU A N 1
ATOM 539 C CA . GLU A 1 79 ? 17.643 40.168 -5.969 1.00 21.98 104 GLU A CA 1
ATOM 540 C C . GLU A 1 79 ? 17.261 38.727 -6.314 1.00 20.20 104 GLU A C 1
ATOM 541 O O . GLU A 1 79 ? 16.082 38.397 -6.402 1.00 19.83 104 GLU A O 1
ATOM 547 N N . ASN A 1 80 ? 18.258 37.875 -6.524 1.00 19.77 105 ASN A N 1
ATOM 548 C CA . ASN A 1 80 ? 18.000 36.514 -6.988 1.00 22.35 105 ASN A CA 1
ATOM 549 C C . ASN A 1 80 ? 18.051 35.466 -5.894 1.00 16.94 105 ASN A C 1
ATOM 550 O O . ASN A 1 80 ? 18.036 34.275 -6.188 1.00 20.07 105 ASN A O 1
ATOM 555 N N . VAL A 1 81 ? 18.101 35.892 -4.642 1.00 16.91 106 VAL A N 1
ATOM 556 C CA . VAL A 1 81 ? 18.153 34.949 -3.515 1.00 13.22 106 VAL A CA 1
ATOM 557 C C . VAL A 1 81 ? 16.761 34.375 -3.241 1.00 12.82 106 VAL A C 1
ATOM 558 O O . VAL A 1 81 ? 15.742 35.043 -3.437 1.00 15.88 106 VAL A O 1
ATOM 562 N N . ASN A 1 82 ? 16.730 33.156 -2.740 1.00 11.12 107 ASN A N 1
ATOM 563 C CA . ASN A 1 82 ? 15.492 32.544 -2.273 1.00 11.76 107 ASN A CA 1
ATOM 564 C C . ASN A 1 82 ? 14.880 33.312 -1.115 1.00 10.96 107 ASN A C 1
ATOM 565 O O . ASN A 1 82 ? 15.573 33.623 -0.152 1.00 12.03 107 ASN A O 1
ATOM 570 N N . SER A 1 83 ? 13.594 33.638 -1.217 1.00 11.93 108 SER A N 1
ATOM 571 C CA . SER A 1 83 ? 12.841 34.174 -0.078 1.00 12.72 108 SER A CA 1
ATOM 572 C C . SER A 1 83 ? 11.544 33.407 0.208 1.00 13.18 108 SER A C 1
ATOM 573 O O . SER A 1 83 ? 10.600 33.944 0.808 1.00 12.42 108 SER A O 1
ATOM 576 N N . SER A 1 84 ? 11.503 32.156 -0.229 1.00 15.22 109 SER A N 1
ATOM 577 C CA . SER A 1 84 ? 10.305 31.332 -0.123 1.00 16.03 109 SER A CA 1
ATOM 578 C C . SER A 1 84 ? 10.370 30.298 0.995 1.00 16.55 109 SER A C 1
ATOM 579 O O . SER A 1 84 ? 9.386 29.610 1.273 1.00 18.12 109 SER A O 1
ATOM 582 N N . PHE A 1 85 ? 11.520 30.177 1.646 1.00 19.03 110 PHE A N 1
ATOM 583 C CA . PHE A 1 85 ? 11.755 29.041 2.552 1.00 22.09 110 PHE A CA 1
ATOM 584 C C . PHE A 1 85 ? 11.113 29.208 3.933 1.00 22.88 110 PHE A C 1
ATOM 585 O O . PHE A 1 85 ? 11.076 28.256 4.716 1.00 25.13 110 PHE A O 1
ATOM 593 N N . VAL A 1 86 ? 10.606 30.411 4.211 1.00 21.55 111 VAL A N 1
ATOM 594 C CA . VAL A 1 86 ? 9.978 30.754 5.485 1.00 18.82 111 VAL A CA 1
ATOM 595 C C . VAL A 1 86 ? 8.816 31.727 5.240 1.00 18.68 111 VAL A C 1
ATOM 596 O O . VAL A 1 86 ? 8.914 32.591 4.368 1.00 20.43 111 VAL A O 1
ATOM 600 N N . ASP A 1 87 ? 7.719 31.590 5.988 1.00 22.24 112 ASP A N 1
ATOM 601 C CA . ASP A 1 87 ? 6.544 32.469 5.813 1.00 26.32 112 ASP A CA 1
ATOM 602 C C . ASP A 1 87 ? 6.512 33.613 6.851 1.00 26.59 112 ASP A C 1
ATOM 603 O O . ASP A 1 87 ? 7.445 33.770 7.625 1.00 27.42 112 ASP A O 1
ATOM 608 N N . ASN A 1 88 ? 5.448 34.418 6.858 1.00 34.96 113 ASN A N 1
ATOM 609 C CA . ASN A 1 88 ? 5.355 35.582 7.769 1.00 37.53 113 ASN A CA 1
ATOM 610 C C . ASN A 1 88 ? 5.188 35.246 9.232 1.00 38.80 113 ASN A C 1
ATOM 611 O O . ASN A 1 88 ? 5.440 36.084 10.091 1.00 45.94 113 ASN A O 1
ATOM 616 N N . ASN A 1 89 ? 4.733 34.035 9.523 1.00 36.31 114 ASN A N 1
ATOM 617 C CA . ASN A 1 89 ? 4.640 33.587 10.898 1.00 37.93 114 ASN A CA 1
ATOM 618 C C . ASN A 1 89 ? 5.891 32.806 11.291 1.00 28.68 114 ASN A C 1
ATOM 619 O O . ASN A 1 89 ? 5.916 32.129 12.317 1.00 38.39 114 ASN A O 1
ATOM 624 N N . PHE A 1 90 ? 6.929 32.916 10.462 1.00 27.20 115 PHE A N 1
ATOM 625 C CA . PHE A 1 90 ? 8.254 32.318 10.711 1.00 27.26 115 PHE A CA 1
ATOM 626 C C . PHE A 1 90 ? 8.251 30.781 10.663 1.00 28.91 115 PHE A C 1
ATOM 627 O O . PHE A 1 90 ? 9.193 30.121 11.137 1.00 27.92 115 PHE A O 1
ATOM 635 N N . ASN A 1 91 ? 7.211 30.219 10.046 1.00 30.08 116 ASN A N 1
ATOM 636 C CA . ASN A 1 91 ? 7.148 28.785 9.802 1.00 30.36 116 ASN A CA 1
ATOM 637 C C . ASN A 1 91 ? 8.052 28.405 8.650 1.00 24.32 116 ASN A C 1
ATOM 638 O O . ASN A 1 91 ? 7.949 28.961 7.568 1.00 25.46 116 ASN A O 1
ATOM 643 N N . VAL A 1 92 ? 8.921 27.436 8.892 1.00 24.42 117 VAL A N 1
ATOM 644 C CA . VAL A 1 92 ? 9.912 27.035 7.913 1.00 25.87 117 VAL A CA 1
ATOM 645 C C . VAL A 1 92 ? 9.374 25.925 7.014 1.00 26.00 117 VAL A C 1
ATOM 646 O O . VAL A 1 92 ? 8.779 24.964 7.488 1.00 29.82 117 VAL A O 1
ATOM 650 N N . ASN A 1 93 ? 9.590 26.072 5.713 1.00 24.13 118 ASN A N 1
ATOM 651 C CA . ASN A 1 93 ? 9.310 25.015 4.755 1.00 25.95 118 ASN A CA 1
ATOM 652 C C . ASN A 1 93 ? 10.544 24.105 4.702 1.00 26.24 118 ASN A C 1
ATOM 653 O O . ASN A 1 93 ? 11.542 24.418 4.039 1.00 24.29 118 ASN A O 1
ATOM 658 N N . PHE A 1 94 ? 10.476 22.982 5.410 1.00 24.08 119 PHE A N 1
ATOM 659 C CA . PHE A 1 94 ? 11.655 22.120 5.569 1.00 24.00 119 PHE A CA 1
ATOM 660 C C . PHE A 1 94 ? 12.086 21.452 4.268 1.00 24.91 119 PHE A C 1
ATOM 661 O O . PHE A 1 94 ? 13.285 21.217 4.069 1.00 28.58 119 PHE A O 1
ATOM 669 N N . GLU A 1 95 ? 11.132 21.147 3.387 1.00 27.31 120 GLU A N 1
ATOM 670 C CA . GLU A 1 95 ? 11.475 20.616 2.060 1.00 33.92 120 GLU A CA 1
ATOM 671 C C . GLU A 1 95 ? 12.343 21.619 1.278 1.00 33.61 120 GLU A C 1
ATOM 672 O O . GLU A 1 95 ? 13.375 21.250 0.704 1.00 31.15 120 GLU A O 1
ATOM 678 N N . GLU A 1 96 ? 11.930 22.881 1.270 1.00 30.48 121 GLU A N 1
ATOM 679 C CA . GLU A 1 96 ? 12.652 23.920 0.536 1.00 33.05 121 GLU A CA 1
ATOM 680 C C . GLU A 1 96 ? 14.080 24.137 1.094 1.00 28.35 121 GLU A C 1
ATOM 681 O O . GLU A 1 96 ? 15.039 24.248 0.325 1.00 27.12 121 GLU A O 1
ATOM 687 N N . VAL A 1 97 ? 14.220 24.174 2.420 1.00 23.72 122 VAL A N 1
ATOM 688 C CA . VAL A 1 97 ? 15.533 24.387 3.054 1.00 26.02 122 VAL A CA 1
ATOM 689 C C . VAL A 1 97 ? 16.471 23.229 2.757 1.00 24.26 122 VAL A C 1
ATOM 690 O O . VAL A 1 97 ? 17.666 23.421 2.544 1.00 24.52 122 VAL A O 1
ATOM 694 N N . ALA A 1 98 ? 15.917 22.025 2.745 1.00 25.86 123 ALA A N 1
ATOM 695 C CA . ALA A 1 98 ? 16.682 20.829 2.432 1.00 26.54 123 ALA A CA 1
ATOM 696 C C . ALA A 1 98 ? 17.217 20.874 0.999 1.00 28.53 123 ALA A C 1
ATOM 697 O O . ALA A 1 98 ? 18.337 20.451 0.746 1.00 31.00 123 ALA A O 1
ATOM 699 N N . LYS A 1 99 ? 16.410 21.390 0.077 1.00 30.03 124 LYS A N 1
ATOM 700 C CA . LYS A 1 99 ? 16.841 21.604 -1.307 1.00 32.49 124 LYS A CA 1
ATOM 701 C C . LYS A 1 99 ? 17.918 22.686 -1.389 1.00 29.78 124 LYS A C 1
ATOM 702 O O . LYS A 1 99 ? 18.923 22.509 -2.082 1.00 33.19 124 LYS A O 1
ATOM 708 N N . LEU A 1 100 ? 17.708 23.787 -0.670 1.00 24.87 125 LEU A N 1
ATOM 709 C CA . LEU A 1 100 ? 18.660 24.917 -0.643 1.00 23.34 125 LEU A CA 1
ATOM 710 C C . LEU A 1 100 ? 20.047 24.556 -0.083 1.00 19.41 125 LEU A C 1
ATOM 711 O O . LEU A 1 100 ? 21.040 25.186 -0.422 1.00 19.41 125 LEU A O 1
ATOM 716 N N . LYS A 1 101 ? 20.097 23.582 0.814 1.00 15.67 126 LYS A N 1
ATOM 717 C CA . LYS A 1 101 ? 21.332 23.118 1.421 1.00 16.70 126 LYS A CA 1
ATOM 718 C C . LYS A 1 101 ? 22.183 24.247 1.987 1.00 16.30 126 LYS A C 1
ATOM 719 O O . LYS A 1 101 ? 23.342 24.419 1.597 1.00 17.09 126 LYS A O 1
ATOM 725 N N . PRO A 1 102 ? 21.594 25.056 2.884 1.00 15.40 127 PRO A N 1
ATOM 726 C CA . PRO A 1 102 ? 22.461 25.987 3.577 1.00 14.61 127 PRO A CA 1
ATOM 727 C C . PRO A 1 102 ? 23.392 25.225 4.538 1.00 12.92 127 PRO A C 1
ATOM 728 O O . PRO A 1 102 ? 23.057 24.129 5.011 1.00 15.88 127 PRO A O 1
ATOM 732 N N . ASP A 1 103 ? 24.543 25.815 4.812 1.00 12.45 128 ASP A N 1
ATOM 733 C CA . ASP A 1 103 ? 25.464 25.317 5.813 1.00 13.77 128 ASP A CA 1
ATOM 734 C C . ASP A 1 103 ? 25.015 25.686 7.216 1.00 12.60 128 ASP A C 1
ATOM 735 O O . ASP A 1 103 ? 25.446 25.059 8.170 1.00 16.04 128 ASP A O 1
ATOM 740 N N . VAL A 1 104 ? 24.184 26.725 7.345 1.00 12.59 129 VAL A N 1
ATOM 741 C CA . VAL A 1 104 ? 23.635 27.109 8.644 1.00 11.41 129 VAL A CA 1
ATOM 742 C C . VAL A 1 104 ? 22.406 27.981 8.386 1.00 10.78 129 VAL A C 1
ATOM 743 O O . VAL A 1 104 ? 22.334 28.686 7.375 1.00 11.36 129 VAL A O 1
ATOM 747 N N . VAL A 1 105 ? 21.440 27.860 9.291 1.00 10.07 130 VAL A N 1
ATOM 748 C CA . VAL A 1 105 ? 20.246 28.680 9.296 1.00 10.50 130 VAL A CA 1
ATOM 749 C C . VAL A 1 105 ? 20.189 29.451 10.607 1.00 11.83 130 VAL A C 1
ATOM 750 O O . VAL A 1 105 ? 20.354 28.886 11.692 1.00 12.52 130 VAL A O 1
ATOM 754 N N A ILE A 1 106 ? 19.930 30.750 10.503 0.60 12.18 131 ILE A N 1
ATOM 755 N N B ILE A 1 106 ? 19.949 30.752 10.505 0.40 11.84 131 ILE A N 1
ATOM 756 C CA A ILE A 1 106 ? 19.716 31.582 11.680 0.60 11.86 131 ILE A CA 1
ATOM 757 C CA B ILE A 1 106 ? 19.698 31.564 11.683 0.40 11.46 131 ILE A CA 1
ATOM 758 C C A ILE A 1 106 ? 18.223 31.534 11.969 0.60 12.07 131 ILE A C 1
ATOM 759 C C B ILE A 1 106 ? 18.213 31.528 11.968 0.40 11.80 131 ILE A C 1
ATOM 760 O O A ILE A 1 106 ? 17.412 31.836 11.084 0.60 12.06 131 ILE A O 1
ATOM 761 O O B ILE A 1 106 ? 17.401 31.824 11.086 0.40 11.69 131 ILE A O 1
ATOM 770 N N . ILE A 1 107 ? 17.869 31.165 13.200 1.00 11.59 132 ILE A N 1
ATOM 771 C CA . ILE A 1 107 ? 16.480 31.091 13.648 1.00 13.94 132 ILE A CA 1
ATOM 772 C C . ILE A 1 107 ? 16.319 31.850 14.962 1.00 13.46 132 ILE A C 1
ATOM 773 O O . ILE A 1 107 ? 17.287 32.357 15.515 1.00 14.21 132 ILE A O 1
ATOM 778 N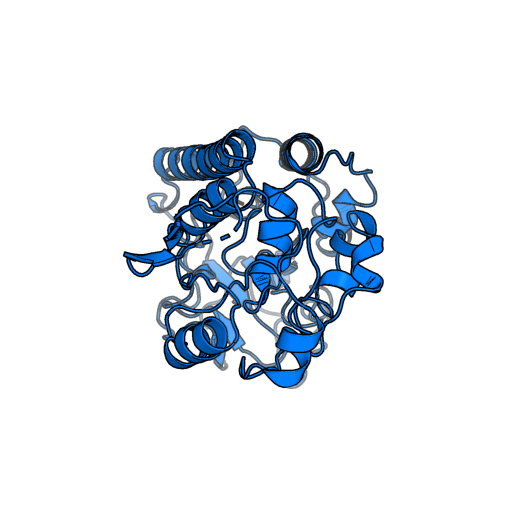 N . TRP A 1 108 ? 15.089 31.904 15.459 1.00 17.69 133 TRP A N 1
ATOM 779 C CA . TRP A 1 108 ? 14.777 32.527 16.742 1.00 18.53 133 TRP A CA 1
ATOM 780 C C . TRP A 1 108 ? 14.893 31.543 17.898 1.00 18.95 133 TRP A C 1
ATOM 781 O O . TRP A 1 108 ? 14.635 30.340 17.738 1.00 23.01 133 TRP A O 1
ATOM 792 N N . ASP A 1 109 ? 15.231 32.078 19.070 1.00 19.64 134 ASP A N 1
ATOM 793 C CA . ASP A 1 109 ? 15.306 31.285 20.309 1.00 23.03 134 ASP A CA 1
ATOM 794 C C . ASP A 1 109 ? 14.014 30.542 20.646 1.00 22.93 134 ASP A C 1
ATOM 795 O O . ASP A 1 109 ? 14.064 29.452 21.223 1.00 26.13 134 ASP A O 1
ATOM 800 N N . TYR A 1 110 ? 12.873 31.109 20.266 1.00 24.10 135 TYR A N 1
ATOM 801 C CA . TYR A 1 110 ? 11.576 30.484 20.517 1.00 26.58 135 TYR A CA 1
ATOM 802 C C . TYR A 1 110 ? 11.178 29.410 19.498 1.00 28.22 135 TYR A C 1
ATOM 803 O O . TYR A 1 110 ? 10.029 28.970 19.505 1.00 33.04 135 TYR A O 1
ATOM 812 N N . GLN A 1 111 ? 12.121 28.960 18.666 1.00 23.69 136 GLN A N 1
ATOM 813 C CA . GLN A 1 111 ? 11.864 27.917 17.665 1.00 25.70 136 GLN A CA 1
ATOM 814 C C . GLN A 1 111 ? 12.704 26.643 17.879 1.00 25.02 136 GLN A C 1
ATOM 815 O O . GLN A 1 111 ? 13.314 26.142 16.934 1.00 25.23 136 GLN A O 1
ATOM 821 N N . PRO A 1 112 ? 12.731 26.096 19.111 1.00 28.71 137 PRO A N 1
ATOM 822 C CA . PRO A 1 112 ? 13.592 24.937 19.333 1.00 30.30 137 PRO A CA 1
ATOM 823 C C . PRO A 1 112 ? 13.190 23.718 18.490 1.00 28.84 137 PRO A C 1
ATOM 824 O O . PRO A 1 112 ? 14.057 22.937 18.099 1.00 27.31 137 PRO A O 1
ATOM 828 N N . GLU A 1 113 ? 11.899 23.575 18.196 1.00 29.43 138 GLU A N 1
ATOM 829 C CA . GLU A 1 113 ? 11.423 22.472 17.348 1.00 31.15 138 GLU A CA 1
ATOM 830 C C . GLU A 1 113 ? 11.959 22.586 15.912 1.00 27.23 138 GLU A C 1
ATOM 831 O O . GLU A 1 113 ? 12.202 21.566 15.257 1.00 22.99 138 GLU A O 1
ATOM 837 N N . VAL A 1 114 ? 12.151 23.823 15.438 1.00 23.97 139 VAL A N 1
ATOM 838 C CA . VAL A 1 114 ? 12.757 24.071 14.127 1.00 20.17 139 VAL A CA 1
ATOM 839 C C . VAL A 1 114 ? 14.230 23.636 14.169 1.00 17.82 139 VAL A C 1
ATOM 840 O O . VAL A 1 114 ? 14.697 22.930 13.281 1.00 18.09 139 VAL A O 1
ATOM 844 N N . ALA A 1 115 ? 14.958 24.049 15.207 1.00 19.98 140 ALA A N 1
ATOM 845 C CA . ALA A 1 115 ? 16.347 23.620 15.386 1.00 21.93 140 ALA A CA 1
ATOM 846 C C . ALA A 1 115 ? 16.476 22.099 15.333 1.00 22.58 140 ALA A C 1
ATOM 847 O O . ALA A 1 115 ? 17.338 21.560 14.648 1.00 21.87 140 ALA A O 1
ATOM 849 N N . LYS A 1 116 ? 15.613 21.419 16.067 1.00 23.50 141 LYS A N 1
ATOM 850 C CA . LYS A 1 116 ? 15.665 19.961 16.156 1.00 25.10 141 LYS A CA 1
ATOM 851 C C . LYS A 1 116 ? 15.377 19.276 14.813 1.00 21.28 141 LYS A C 1
ATOM 852 O O . LYS A 1 116 ? 16.071 18.323 14.436 1.00 23.30 141 LYS A O 1
ATOM 858 N N . LYS A 1 117 ? 14.361 19.754 14.099 1.00 19.25 142 LYS A N 1
ATOM 859 C CA . LYS A 1 117 ? 14.015 19.177 12.808 1.00 20.32 142 LYS A CA 1
ATOM 860 C C . LYS A 1 117 ? 15.130 19.454 11.803 1.00 19.01 142 LYS A C 1
ATOM 861 O O . LYS A 1 117 ? 15.514 18.564 11.043 1.00 19.88 142 LYS A O 1
ATOM 867 N N . LEU A 1 118 ? 15.664 20.674 11.810 1.00 17.28 143 LEU A N 1
ATOM 868 C CA . LEU A 1 118 ? 16.754 20.996 10.904 1.00 17.86 143 LEU A CA 1
ATOM 869 C C . LEU A 1 118 ? 17.952 20.064 11.144 1.00 18.39 143 LEU A C 1
ATOM 870 O O . LEU A 1 118 ? 18.547 19.570 10.191 1.00 19.94 143 LEU A O 1
ATOM 875 N N . LYS A 1 119 ? 18.275 19.823 12.415 1.00 20.38 144 LYS A N 1
ATOM 876 C CA . LYS A 1 119 ? 19.389 18.950 12.795 1.00 23.80 144 LYS A CA 1
ATOM 877 C C . LYS A 1 119 ? 19.157 17.537 12.262 1.00 24.49 144 LYS A C 1
ATOM 878 O O . LYS A 1 119 ? 20.079 16.893 11.755 1.00 26.92 144 LYS A O 1
ATOM 884 N N . GLU A 1 120 ? 17.911 17.080 12.358 1.00 22.03 145 GLU A N 1
ATOM 885 C CA . GLU A 1 120 ? 17.511 15.771 11.841 1.00 24.48 145 GLU A CA 1
ATOM 886 C C . GLU A 1 120 ? 17.688 15.702 10.315 1.00 25.02 145 GLU A C 1
ATOM 887 O O . GLU A 1 120 ? 17.925 14.635 9.753 1.00 28.72 145 GLU A O 1
ATOM 893 N N . LEU A 1 121 ? 17.612 16.857 9.659 1.00 25.08 146 LEU A N 1
ATOM 894 C CA . LEU A 1 121 ? 17.832 16.959 8.215 1.00 23.56 146 LEU A CA 1
ATOM 895 C C . LEU A 1 121 ? 19.285 17.266 7.840 1.00 23.50 146 LEU A C 1
ATOM 896 O O . LEU A 1 121 ? 19.590 17.460 6.670 1.00 22.94 146 LEU A O 1
ATOM 901 N N . GLY A 1 122 ? 20.169 17.314 8.831 1.00 22.52 147 GLY A N 1
ATOM 902 C CA . GLY A 1 122 ? 21.586 17.566 8.602 1.00 24.41 147 GLY A CA 1
ATOM 903 C C . GLY A 1 122 ? 21.913 19.037 8.379 1.00 23.56 147 GLY A C 1
ATOM 904 O O . GLY A 1 122 ? 22.941 19.359 7.785 1.00 23.92 147 GLY A O 1
ATOM 905 N N . ILE A 1 123 ? 21.046 19.927 8.857 1.00 19.80 148 ILE A N 1
ATOM 906 C CA . ILE A 1 123 ? 21.222 21.356 8.638 1.00 18.10 148 ILE A CA 1
ATOM 907 C C . ILE A 1 123 ? 21.426 22.074 9.969 1.00 15.35 148 ILE A C 1
ATOM 908 O O . ILE A 1 123 ? 20.488 22.176 10.774 1.00 15.12 148 ILE A O 1
ATOM 913 N N . PRO A 1 124 ? 22.647 22.577 10.206 1.00 14.96 149 PRO A N 1
ATOM 914 C CA . PRO A 1 124 ? 22.888 23.316 11.451 1.00 14.46 149 PRO A CA 1
ATOM 915 C C . PRO A 1 124 ? 22.029 24.563 11.544 1.00 13.47 149 PRO A C 1
ATOM 916 O O . PRO A 1 124 ? 21.746 25.205 10.527 1.00 14.25 149 PRO A O 1
ATOM 920 N N . ALA A 1 125 ? 21.624 24.888 12.757 1.00 13.45 150 ALA A N 1
ATOM 921 C CA . ALA A 1 125 ? 20.815 26.074 13.028 1.00 14.50 150 ALA A CA 1
ATOM 922 C C . ALA A 1 125 ? 21.296 26.741 14.312 1.00 15.85 150 ALA A C 1
ATOM 923 O O . ALA A 1 125 ? 21.588 26.059 15.302 1.00 15.31 150 ALA A O 1
ATOM 925 N N . VAL A 1 126 ? 21.366 28.069 14.285 1.00 14.61 151 VAL A N 1
ATOM 926 C CA . VAL A 1 126 ? 21.764 28.846 15.451 1.00 14.17 151 VAL A CA 1
ATOM 927 C C . VAL A 1 126 ? 20.635 29.767 15.826 1.00 13.68 151 VAL A C 1
ATOM 928 O O . VAL A 1 126 ? 20.018 30.404 14.956 1.00 13.49 151 VAL A O 1
ATOM 932 N N . SER A 1 127 ? 20.371 29.831 17.127 1.00 15.17 152 SER A N 1
ATOM 933 C CA . SER A 1 127 ? 19.257 30.605 17.641 1.00 16.72 152 SER A CA 1
ATOM 934 C C . SER A 1 127 ? 19.764 31.940 18.152 1.00 18.24 152 SER A C 1
ATOM 935 O O . SER A 1 127 ? 20.763 31.997 18.867 1.00 19.96 152 SER A O 1
ATOM 938 N N . ILE A 1 128 ? 19.081 33.013 17.768 1.00 17.85 153 ILE A N 1
ATOM 939 C CA . ILE A 1 128 ? 19.361 34.326 18.313 1.00 19.85 153 ILE A CA 1
ATOM 940 C C . ILE A 1 128 ? 18.139 34.875 19.076 1.00 22.94 153 ILE A C 1
ATOM 941 O O . ILE A 1 128 ? 17.094 34.221 19.140 1.00 22.00 153 ILE A O 1
ATOM 946 N N . LYS A 1 129 ? 18.293 36.069 19.647 1.00 25.20 154 LYS A N 1
ATOM 947 C CA . LYS A 1 129 ? 17.258 36.719 20.468 1.00 33.18 154 LYS A CA 1
ATOM 948 C C . LYS A 1 129 ? 16.861 38.095 19.943 1.00 38.50 154 LYS A C 1
ATOM 949 O O . LYS A 1 129 ? 17.580 38.688 19.136 1.00 42.93 154 LYS A O 1
ATOM 955 N N . TYR A 1 130 ? 15.731 38.604 20.442 1.00 42.16 155 TYR A N 1
ATOM 956 C CA . TYR A 1 130 ? 15.202 39.921 20.050 1.00 46.68 155 TYR A CA 1
ATOM 957 C C . TYR A 1 130 ? 14.759 40.733 21.249 1.00 46.12 155 TYR A C 1
ATOM 958 O O . TYR A 1 130 ? 14.388 40.167 22.287 1.00 45.09 155 TYR A O 1
ATOM 960 N N . GLY A 1 131 ? 14.789 42.060 21.090 1.00 50.78 156 GLY A N 1
ATOM 961 C CA . GLY A 1 131 ? 14.222 42.986 22.069 1.00 55.95 156 GLY A CA 1
ATOM 962 C C . GLY A 1 131 ? 15.147 44.122 22.472 1.00 52.51 156 GLY A C 1
ATOM 963 O O . GLY A 1 131 ? 14.686 45.230 22.772 1.00 58.15 156 GLY A O 1
ATOM 964 N N . THR A 1 132 ? 16.453 43.858 22.470 1.00 45.73 157 THR A N 1
ATOM 965 C CA . THR A 1 132 ? 17.426 44.762 23.087 1.00 41.42 157 THR A CA 1
ATOM 966 C C . THR A 1 132 ? 18.581 45.114 22.159 1.00 39.37 157 THR A C 1
ATOM 967 O O . THR A 1 132 ? 18.761 44.507 21.096 1.00 41.61 157 THR A O 1
ATOM 971 N N . LEU A 1 133 ? 19.383 46.085 22.589 1.00 50.51 158 LEU A N 1
ATOM 972 C CA . LEU A 1 133 ? 20.593 46.444 21.856 1.00 52.12 158 LEU A CA 1
ATOM 973 C C . LEU A 1 133 ? 21.739 45.462 22.158 1.00 53.71 158 LEU A C 1
ATOM 974 O O . LEU A 1 133 ? 22.614 45.272 21.305 1.00 45.10 158 LEU A O 1
ATOM 979 N N . GLU A 1 134 ? 21.727 44.836 23.345 1.00 43.58 159 GLU A N 1
ATOM 980 C CA . GLU A 1 134 ? 22.750 43.826 23.692 1.00 41.46 159 GLU A CA 1
ATOM 981 C C . GLU A 1 134 ? 22.602 42.565 22.836 1.00 34.88 159 GLU A C 1
ATOM 982 O O . GLU A 1 134 ? 23.602 41.941 22.471 1.00 34.87 159 GLU A O 1
ATOM 988 N N . ASP A 1 135 ? 21.357 42.198 22.526 1.00 38.46 160 ASP A N 1
ATOM 989 C CA . ASP A 1 135 ? 21.066 41.066 21.634 1.00 37.64 160 ASP A CA 1
ATOM 990 C C . ASP A 1 135 ? 21.681 41.265 20.252 1.00 32.91 160 ASP A C 1
ATOM 991 O O . ASP A 1 135 ? 22.178 40.306 19.652 1.00 31.45 160 ASP A O 1
ATOM 996 N N . ILE A 1 136 ? 21.647 42.500 19.747 1.00 30.47 161 ILE A N 1
ATOM 997 C CA . ILE A 1 136 ? 22.312 42.809 18.481 1.00 25.66 161 ILE A CA 1
ATOM 998 C C . ILE A 1 136 ? 23.826 42.528 18.590 1.00 22.04 161 ILE A C 1
ATOM 999 O O . ILE A 1 136 ? 24.387 41.853 17.735 1.00 20.51 161 ILE A O 1
ATOM 1004 N N A GLN A 1 137 ? 24.471 43.037 19.639 0.50 21.99 162 GLN A N 1
ATOM 1005 N N B GLN A 1 137 ? 24.469 43.036 19.643 0.50 22.65 162 GLN A N 1
ATOM 1006 C CA A GLN A 1 137 ? 25.919 42.865 19.801 0.50 18.88 162 GLN A CA 1
ATOM 1007 C CA B GLN A 1 137 ? 25.917 42.857 19.821 0.50 21.02 162 GLN A CA 1
ATOM 1008 C C A GLN A 1 137 ? 26.325 41.391 19.960 0.50 18.93 162 GLN A C 1
ATOM 1009 C C B GLN A 1 137 ? 26.308 41.382 19.941 0.50 19.41 162 GLN A C 1
ATOM 1010 O O A GLN A 1 137 ? 27.273 40.934 19.321 0.50 17.37 162 GLN A O 1
ATOM 1011 O O B GLN A 1 137 ? 27.222 40.916 19.262 0.50 17.14 162 GLN A O 1
ATOM 1022 N N . ASN A 1 138 ? 25.609 40.649 20.798 1.00 20.04 163 ASN A N 1
ATOM 1023 C CA . ASN A 1 138 ? 25.904 39.222 20.979 1.00 18.81 163 ASN A CA 1
ATOM 1024 C C . ASN A 1 138 ? 25.671 38.427 19.703 1.00 17.03 163 ASN A C 1
ATOM 1025 O O . ASN A 1 138 ? 26.446 37.510 19.383 1.00 17.55 163 ASN A O 1
ATOM 1030 N N . GLY A 1 139 ? 24.627 38.800 18.957 1.00 14.21 164 GLY A N 1
ATOM 1031 C CA . GLY A 1 139 ? 24.353 38.171 17.661 1.00 14.89 164 GLY A CA 1
ATOM 1032 C C . GLY A 1 139 ? 25.442 38.463 16.637 1.00 14.70 164 GLY A C 1
ATOM 1033 O O . GLY A 1 139 ? 25.849 37.588 15.873 1.00 13.33 164 GLY A O 1
ATOM 1034 N N . ILE A 1 140 ? 25.946 39.692 16.638 1.00 14.94 165 ILE A N 1
ATOM 1035 C CA . ILE A 1 140 ? 27.053 40.042 15.749 1.00 14.31 165 ILE A CA 1
ATOM 1036 C C . ILE A 1 140 ? 28.302 39.203 16.060 1.00 13.61 165 ILE A C 1
ATOM 1037 O O . ILE A 1 140 ? 28.995 38.729 15.153 1.00 12.12 165 ILE A O 1
ATOM 1042 N N . ARG A 1 141 ? 28.573 39.011 17.345 1.00 16.26 166 ARG A N 1
ATOM 1043 C CA . ARG A 1 141 ? 29.755 38.265 17.766 1.00 16.24 166 ARG A CA 1
ATOM 1044 C C . ARG A 1 141 ? 29.647 36.824 17.275 1.00 16.17 166 ARG A C 1
ATOM 1045 O O . ARG A 1 141 ? 30.611 36.258 16.733 1.00 15.21 166 ARG A O 1
ATOM 1053 N N . LEU A 1 142 ? 28.456 36.252 17.445 1.00 15.52 167 LEU A N 1
ATOM 1054 C CA . LEU A 1 142 ? 28.151 34.916 16.945 1.00 15.73 167 LEU A CA 1
ATOM 1055 C C . LEU A 1 142 ? 28.352 34.829 15.431 1.00 14.35 167 LEU A C 1
ATOM 1056 O O . LEU A 1 142 ? 29.000 33.891 14.937 1.00 15.62 167 LEU A O 1
ATOM 1061 N N . LEU A 1 143 ? 27.807 35.794 14.682 1.00 13.14 168 LEU A N 1
ATOM 1062 C CA . LEU A 1 143 ? 28.006 35.818 13.232 1.00 13.79 168 LEU A CA 1
ATOM 1063 C C . LEU A 1 143 ? 29.486 35.874 12.845 1.00 12.65 168 LEU A C 1
ATOM 1064 O O . LEU A 1 143 ? 29.902 35.270 11.856 1.00 14.24 168 LEU A O 1
ATOM 1069 N N . GLY A 1 144 ? 30.276 36.613 13.613 1.00 13.00 169 GLY A N 1
ATOM 1070 C CA . GLY A 1 144 ? 31.709 36.679 13.388 1.00 13.37 169 GLY A CA 1
ATOM 1071 C C . GLY A 1 144 ? 32.386 35.321 13.471 1.00 13.82 169 GLY A C 1
ATOM 1072 O O . GLY A 1 144 ? 33.284 35.024 12.699 1.00 15.71 169 GLY A O 1
ATOM 1073 N N . LYS A 1 145 ? 31.932 34.484 14.399 1.00 13.77 170 LYS A N 1
ATOM 1074 C CA . LYS A 1 145 ? 32.477 33.130 14.551 1.00 16.33 170 LYS A CA 1
ATOM 1075 C C . LYS A 1 145 ? 31.990 32.232 13.417 1.00 14.49 170 LYS A C 1
ATOM 1076 O O . LYS A 1 145 ? 32.751 31.459 12.861 1.00 18.80 170 LYS A O 1
ATOM 1082 N N . ILE A 1 146 ? 30.725 32.365 13.058 1.00 14.10 171 ILE A N 1
ATOM 1083 C CA . ILE A 1 146 ? 30.160 31.584 11.951 1.00 15.06 171 ILE A CA 1
ATOM 1084 C C . ILE A 1 146 ? 30.854 31.902 10.622 1.00 15.12 171 ILE A C 1
ATOM 1085 O O . ILE A 1 146 ? 31.254 31.002 9.877 1.00 16.28 171 ILE A O 1
ATOM 1090 N N . LEU A 1 147 ? 31.011 33.191 10.352 1.00 13.83 172 LEU A N 1
ATOM 1091 C CA . LEU A 1 147 ? 31.555 33.670 9.089 1.00 15.47 172 LEU A CA 1
ATOM 1092 C C . LEU A 1 147 ? 33.081 33.751 9.051 1.00 15.61 172 LEU A C 1
ATOM 1093 O O . LEU A 1 147 ? 33.637 34.111 8.022 1.00 16.58 172 LEU A O 1
ATOM 1098 N N . ASP A 1 148 ? 33.754 33.430 10.162 1.00 16.23 173 ASP A N 1
ATOM 1099 C CA . ASP A 1 148 ? 35.190 33.676 10.326 1.00 17.30 173 ASP A CA 1
ATOM 1100 C C . ASP A 1 148 ? 35.570 35.119 9.978 1.00 17.15 173 ASP A C 1
ATOM 1101 O O . ASP A 1 148 ? 36.515 35.364 9.219 1.00 16.13 173 ASP A O 1
ATOM 1106 N N . LYS A 1 149 ? 34.811 36.063 10.540 1.00 16.05 174 LYS A N 1
ATOM 1107 C CA . LYS A 1 149 ? 35.097 37.482 10.395 1.00 17.45 174 LYS A CA 1
ATOM 1108 C C . LYS A 1 149 ? 35.110 38.131 11.780 1.00 15.91 174 LYS A C 1
ATOM 1109 O O . LYS A 1 149 ? 34.323 39.043 12.047 1.00 15.83 174 LYS A O 1
ATOM 1115 N N . PRO A 1 150 ? 35.992 37.656 12.677 1.00 17.63 175 PRO A N 1
ATOM 1116 C CA . PRO A 1 150 ? 35.925 38.189 14.052 1.00 19.73 175 PRO A CA 1
ATOM 1117 C C . PRO A 1 150 ? 36.353 39.645 14.169 1.00 19.35 175 PRO A C 1
ATOM 1118 O O . PRO A 1 150 ? 35.845 40.374 15.019 1.00 18.54 175 PRO A O 1
ATOM 1122 N N . GLU A 1 151 ? 37.263 40.084 13.313 1.00 20.70 176 GLU A N 1
ATOM 1123 C CA . GLU A 1 151 ? 37.710 41.466 13.364 1.00 21.92 176 GLU A CA 1
ATOM 1124 C C . GLU A 1 151 ? 36.586 42.420 12.964 1.00 18.15 176 GLU A C 1
ATOM 1125 O O . GLU A 1 151 ? 36.358 43.405 13.649 1.00 18.98 176 GLU A O 1
ATOM 1131 N N . GLN A 1 152 ? 35.871 42.128 11.873 1.00 18.01 177 GLN A N 1
ATOM 1132 C CA . GLN A 1 152 ? 34.761 42.986 11.462 1.00 17.30 177 GLN A CA 1
ATOM 1133 C C . GLN A 1 152 ? 33.660 42.959 12.524 1.00 15.68 177 GLN A C 1
ATOM 1134 O O . GLN A 1 152 ? 33.111 43.995 12.860 1.00 14.34 177 GLN A O 1
ATOM 1140 N N . ALA A 1 153 ? 33.368 41.784 13.076 1.00 15.81 178 ALA A N 1
ATOM 1141 C CA . ALA A 1 153 ? 32.339 41.670 14.107 1.00 15.93 178 ALA A CA 1
ATOM 1142 C C . ALA A 1 153 ? 32.720 42.501 15.326 1.00 17.26 178 ALA A C 1
ATOM 1143 O O . ALA A 1 153 ? 31.913 43.312 15.813 1.00 15.94 178 ALA A O 1
ATOM 1145 N N . GLU A 1 154 ? 33.955 42.346 15.802 1.00 17.12 179 GLU A N 1
ATOM 1146 C CA . GLU A 1 154 ? 34.396 43.152 16.952 1.00 18.74 179 GLU A CA 1
ATOM 1147 C C . GLU A 1 154 ? 34.470 44.648 16.621 1.00 17.70 179 GLU A C 1
ATOM 1148 O O . GLU A 1 154 ? 34.199 45.465 17.488 1.00 17.85 179 GLU A O 1
ATOM 1154 N N . ALA A 1 155 ? 34.821 45.013 15.388 1.00 16.13 180 ALA A N 1
ATOM 1155 C CA . ALA A 1 155 ? 34.817 46.433 15.007 1.00 15.14 180 ALA A CA 1
ATOM 1156 C C . ALA A 1 155 ? 33.401 47.021 15.075 1.00 14.64 180 ALA A C 1
ATOM 1157 O O . ALA A 1 155 ? 33.212 48.139 15.533 1.00 14.96 1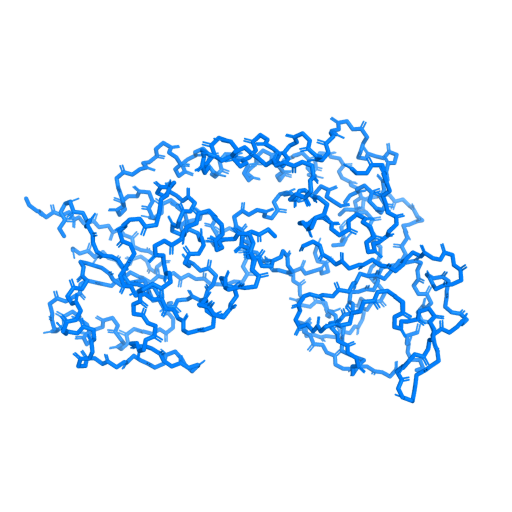80 ALA A O 1
ATOM 1159 N N . LEU A 1 156 ? 32.406 46.247 14.645 1.00 13.79 181 LEU A N 1
ATOM 1160 C CA . LEU A 1 156 ? 31.001 46.664 14.734 1.00 13.26 181 LEU A CA 1
ATOM 1161 C C . LEU A 1 156 ? 30.558 46.769 16.195 1.0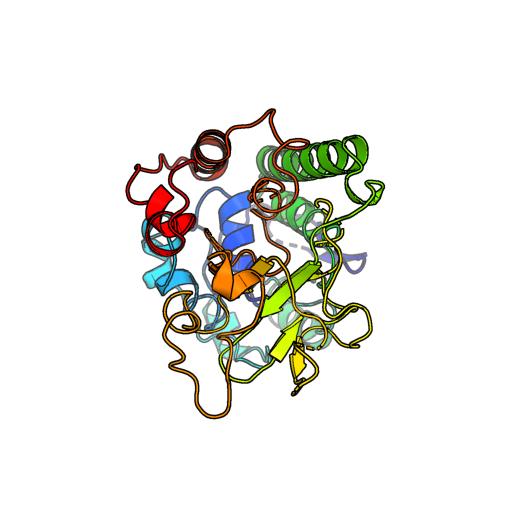0 13.55 181 LEU A C 1
ATOM 1162 O O . LEU A 1 156 ? 29.891 47.708 16.578 1.00 14.05 181 LEU A O 1
ATOM 1167 N N . ILE A 1 157 ? 30.949 45.806 17.018 1.00 14.17 182 ILE A N 1
ATOM 1168 C CA . ILE A 1 157 ? 30.549 45.820 18.417 1.00 15.67 182 ILE A CA 1
ATOM 1169 C C . ILE A 1 157 ? 31.197 46.996 19.140 1.00 16.94 182 ILE A C 1
ATOM 1170 O O . ILE A 1 157 ? 30.528 47.675 19.927 1.00 18.65 182 ILE A O 1
ATOM 1175 N N . SER A 1 158 ? 32.481 47.237 18.859 1.00 17.97 183 SER A N 1
ATOM 1176 C CA . SER A 1 158 ? 33.204 48.385 19.435 1.00 18.22 183 SER A CA 1
ATOM 1177 C C . SER A 1 158 ? 32.569 49.710 19.033 1.00 17.88 183 SER A C 1
ATOM 1178 O O . SER A 1 158 ? 32.481 50.630 19.839 1.00 19.33 183 SER A O 1
ATOM 1181 N N . TYR A 1 159 ? 32.130 49.792 17.785 1.00 17.78 184 TYR A N 1
ATOM 1182 C CA . TYR A 1 159 ? 31.443 50.974 17.281 1.00 16.97 184 TYR A CA 1
ATOM 1183 C C . TYR A 1 159 ? 30.174 51.228 18.101 1.00 16.93 184 TYR A C 1
ATOM 1184 O O . TYR A 1 159 ? 29.939 52.343 18.549 1.00 16.81 184 TYR A O 1
ATOM 1193 N N . HIS A 1 160 ? 29.379 50.181 18.320 1.00 17.10 185 HIS A N 1
ATOM 1194 C CA . HIS A 1 160 ? 28.174 50.288 19.157 1.00 17.19 185 HIS A CA 1
ATOM 1195 C C . HIS A 1 160 ? 28.508 50.636 20.607 1.00 18.21 185 HIS A C 1
ATOM 1196 O O . HIS A 1 160 ? 27.873 51.513 21.197 1.00 20.60 185 HIS A O 1
ATOM 1203 N N . LYS A 1 161 ? 29.499 49.961 21.181 1.00 19.48 186 LYS A N 1
ATOM 1204 C CA . LYS A 1 161 ? 29.895 50.245 22.572 1.00 19.96 186 LYS A CA 1
ATOM 1205 C C . LYS A 1 161 ? 30.419 51.670 22.753 1.00 18.90 186 LYS A C 1
ATOM 1206 O O . LYS A 1 161 ? 30.078 52.340 23.744 1.00 20.67 186 LYS A O 1
ATOM 1212 N N . ASP A 1 162 ? 31.224 52.144 21.799 1.00 17.85 187 ASP A N 1
ATOM 1213 C CA . ASP A 1 162 ? 31.759 53.515 21.862 1.00 19.03 187 ASP A CA 1
ATOM 1214 C C . ASP A 1 162 ? 30.610 54.538 21.767 1.00 18.68 187 ASP A C 1
ATOM 1215 O O . ASP A 1 162 ? 30.608 55.552 22.477 1.00 18.91 187 ASP A O 1
ATOM 1220 N N . SER A 1 163 ? 29.638 54.261 20.897 1.00 16.19 188 SER A N 1
ATOM 1221 C CA . SER A 1 163 ? 28.439 55.106 20.778 1.00 17.95 188 SER A CA 1
ATOM 1222 C C . SER A 1 163 ? 27.631 55.121 22.087 1.00 17.49 188 SER A C 1
ATOM 1223 O O . SER A 1 163 ? 27.239 56.176 22.574 1.00 18.95 188 SER A O 1
ATOM 1226 N N . GLU A 1 164 ? 27.408 53.947 22.667 1.00 19.11 189 GLU A N 1
ATOM 1227 C CA . GLU A 1 164 ? 26.701 53.852 23.949 1.00 20.02 189 GLU A CA 1
ATOM 1228 C C . GLU A 1 164 ? 27.415 54.670 25.028 1.00 19.83 189 GLU A C 1
ATOM 1229 O O . GLU A 1 164 ? 26.781 55.437 25.746 1.00 22.39 189 GLU A O 1
ATOM 1235 N N . ALA A 1 165 ? 28.734 54.525 25.121 1.00 19.39 190 ALA A N 1
ATOM 1236 C CA . ALA A 1 165 ? 29.517 55.266 26.113 1.00 22.30 190 ALA A CA 1
ATOM 1237 C C . ALA A 1 165 ? 29.421 56.768 25.872 1.00 21.89 190 ALA A C 1
ATOM 1238 O O . ALA A 1 165 ? 29.314 57.531 26.822 1.00 21.90 190 ALA A O 1
ATOM 1240 N N . TYR A 1 166 ? 29.466 57.186 24.607 1.00 21.41 191 TYR A N 1
ATOM 1241 C CA . TYR A 1 166 ? 29.323 58.615 24.269 1.00 20.20 191 TYR A CA 1
ATOM 1242 C C . TYR A 1 166 ? 27.988 59.180 24.764 1.00 18.85 191 TYR A C 1
ATOM 1243 O O . TYR A 1 166 ? 27.948 60.214 25.421 1.00 20.28 191 TYR A O 1
ATOM 1252 N N . PHE A 1 167 ? 26.896 58.491 24.470 1.00 17.93 192 PHE A N 1
ATOM 1253 C CA . PHE A 1 167 ? 25.581 58.950 24.926 1.00 19.10 192 PHE A CA 1
ATOM 1254 C C . PHE A 1 167 ? 25.412 58.862 26.452 1.00 19.79 192 PHE A C 1
ATOM 1255 O O . PHE A 1 167 ? 24.766 59.719 27.042 1.00 21.94 192 PHE A O 1
ATOM 1263 N N . LYS A 1 168 ? 26.010 57.864 27.104 1.00 21.60 193 LYS A N 1
ATOM 1264 C CA . LYS A 1 168 ? 25.936 57.816 28.571 1.00 24.89 193 LYS A CA 1
ATOM 1265 C C . LYS A 1 168 ? 26.671 59.002 29.170 1.00 24.33 193 LYS A C 1
ATOM 1266 O O . LYS A 1 168 ? 26.232 59.564 30.175 1.00 25.28 193 LYS A O 1
ATOM 1272 N N . GLN A 1 169 ? 27.786 59.391 28.553 1.00 21.77 194 GLN A N 1
ATOM 1273 C CA . GLN A 1 169 ? 28.629 60.432 29.129 1.00 23.57 194 GLN A CA 1
ATOM 1274 C C . GLN A 1 169 ? 27.935 61.771 28.927 1.00 22.18 194 GLN A C 1
ATOM 1275 O O . GLN A 1 169 ? 27.898 62.575 29.822 1.00 24.89 194 GLN A O 1
ATOM 1281 N N . LYS A 1 170 ? 27.358 61.989 27.750 1.00 24.10 195 LYS A N 1
ATOM 1282 C CA . LYS A 1 170 ? 26.591 63.213 27.522 1.00 22.79 195 LYS A CA 1
ATOM 1283 C C . LYS A 1 170 ? 25.424 63.324 28.505 1.00 21.12 195 LYS A C 1
ATOM 1284 O O . LYS A 1 170 ? 25.070 64.422 28.933 1.00 24.52 195 LYS A O 1
ATOM 1290 N N . ASN A 1 171 ? 24.828 62.190 28.855 1.00 20.70 196 ASN A N 1
ATOM 1291 C CA . ASN A 1 171 ? 23.799 62.136 29.891 1.00 22.87 196 ASN A CA 1
ATOM 1292 C C . ASN A 1 171 ? 22.669 63.155 29.691 1.00 22.07 196 ASN A C 1
ATOM 1293 O O . ASN A 1 171 ? 22.255 63.834 30.636 1.00 22.83 196 ASN A O 1
ATOM 1298 N N . ALA A 1 172 ? 22.152 63.216 28.464 1.00 25.05 197 ALA A N 1
ATOM 1299 C CA . ALA A 1 172 ? 21.115 64.190 28.092 1.00 23.45 197 ALA A CA 1
ATOM 1300 C C . ALA A 1 172 ? 19.788 63.956 28.813 1.00 20.64 197 ALA A C 1
ATOM 1301 O O . ALA A 1 172 ? 18.975 64.857 28.903 1.00 20.47 197 ALA A O 1
ATOM 1303 N N . SER A 1 173 ? 19.562 62.747 29.331 1.00 22.26 198 SER A N 1
ATOM 1304 C CA . SER A 1 173 ? 18.314 62.467 30.041 1.00 24.41 198 SER A CA 1
ATOM 1305 C C . SER A 1 173 ? 18.217 63.253 31.337 1.00 24.57 198 SER A C 1
ATOM 1306 O O . SER A 1 173 ? 17.130 63.399 31.893 1.00 26.80 198 SER A O 1
ATOM 1309 N N . ALA A 1 174 ? 19.354 63.759 31.818 1.00 24.42 199 ALA A N 1
ATOM 1310 C CA . ALA A 1 174 ? 19.397 64.518 33.053 1.00 25.03 199 ALA A CA 1
ATOM 1311 C C . ALA A 1 174 ? 19.077 66.005 32.848 1.00 22.44 199 ALA A C 1
ATOM 1312 O O . ALA A 1 174 ? 18.898 66.731 33.820 1.00 25.99 199 ALA A O 1
ATOM 1314 N N . LEU A 1 175 ? 18.994 66.461 31.601 1.00 22.76 200 LEU A N 1
ATOM 1315 C CA . LEU A 1 175 ? 18.751 67.879 31.335 1.00 23.71 200 LEU A CA 1
ATOM 1316 C C . LEU A 1 175 ? 17.344 68.291 31.756 1.00 24.77 200 LEU A C 1
ATOM 1317 O O . LEU A 1 175 ? 16.400 67.499 31.702 1.00 26.40 200 LEU A O 1
ATOM 1322 N N . PRO A 1 176 ? 17.200 69.537 32.193 1.00 27.21 201 PRO A N 1
ATOM 1323 C CA . PRO A 1 176 ? 15.885 70.084 32.514 1.00 28.54 201 PRO A CA 1
ATOM 1324 C C . PRO A 1 176 ? 15.170 70.610 31.260 1.00 30.68 201 PRO A C 1
ATOM 1325 O O . PRO A 1 176 ? 15.818 70.860 30.247 1.00 34.16 201 PRO A O 1
ATOM 1329 N N A ASN A 1 177 ? 13.852 70.781 31.340 0.70 33.40 202 ASN A N 1
ATOM 1330 N N B ASN A 1 177 ? 13.845 70.729 31.338 0.30 31.37 202 ASN A N 1
ATOM 1331 C CA A ASN A 1 177 ? 13.036 71.347 30.238 0.70 40.40 202 ASN A CA 1
ATOM 1332 C CA B ASN A 1 177 ? 13.027 71.309 30.263 0.30 33.13 202 ASN A CA 1
ATOM 1333 C C A ASN A 1 177 ? 13.191 70.666 28.851 0.70 38.03 202 ASN A C 1
ATOM 1334 C C B ASN A 1 177 ? 13.227 70.668 28.883 0.30 33.63 202 ASN A C 1
ATOM 1335 O O A ASN A 1 177 ? 13.293 71.327 27.815 0.70 35.48 202 ASN A O 1
ATOM 1336 O O B ASN A 1 177 ? 13.430 71.366 27.890 0.30 36.10 202 ASN A O 1
ATOM 1345 N N . LYS A 1 178 ? 13.154 69.342 28.834 1.00 30.74 203 LYS A N 1
ATOM 1346 C CA . LYS A 1 178 ? 13.353 68.579 27.594 1.00 27.21 203 LYS A CA 1
ATOM 1347 C C . LYS A 1 178 ? 12.190 68.745 26.604 1.00 23.53 203 LYS A C 1
ATOM 1348 O O . LYS A 1 178 ? 11.043 68.843 27.030 1.00 25.77 203 LYS A O 1
ATOM 1354 N N . PRO A 1 179 ? 12.474 68.774 25.280 1.00 24.29 204 PRO A N 1
ATOM 1355 C CA . PRO A 1 179 ? 11.375 68.819 24.306 1.00 24.97 204 PRO A CA 1
ATOM 1356 C C . PRO A 1 179 ? 10.519 67.559 24.391 1.00 23.44 204 PRO A C 1
ATOM 1357 O O . PRO A 1 179 ? 11.060 66.470 24.603 1.00 23.00 204 PRO A O 1
ATOM 1361 N N . LYS A 1 180 ? 9.205 67.716 24.245 1.00 21.73 205 LYS A N 1
ATOM 1362 C CA . LYS A 1 180 ? 8.286 66.584 24.236 1.00 20.49 205 LYS A CA 1
ATOM 1363 C C . LYS A 1 180 ? 8.205 65.986 22.832 1.00 19.44 205 LYS A C 1
ATOM 1364 O O . LYS A 1 180 ? 7.891 66.686 21.868 1.00 19.09 205 LYS A O 1
ATOM 1370 N N . VAL A 1 181 ? 8.482 64.686 22.737 1.00 18.16 206 VAL A N 1
ATOM 1371 C CA . VAL A 1 181 ? 8.634 64.002 21.449 1.00 16.70 206 VAL A CA 1
ATOM 1372 C C . VAL A 1 181 ? 7.625 62.874 21.331 1.00 18.44 206 VAL A C 1
ATOM 1373 O O . VAL A 1 181 ? 7.487 62.058 22.261 1.00 19.78 206 VAL A O 1
ATOM 1377 N N . LEU A 1 182 ? 6.936 62.842 20.187 1.00 16.17 207 LEU A N 1
ATOM 1378 C CA . LEU A 1 182 ? 5.975 61.792 19.841 1.00 17.75 207 LEU A CA 1
ATOM 1379 C C . LEU A 1 182 ? 6.545 60.993 18.668 1.00 18.76 207 LEU A C 1
ATOM 1380 O O . LEU A 1 182 ? 6.947 61.575 17.650 1.00 17.66 207 LEU A O 1
ATOM 1385 N N . TYR A 1 183 ? 6.590 59.668 18.807 1.00 16.96 208 TYR A N 1
ATOM 1386 C CA . TYR A 1 183 ? 6.997 58.801 17.711 1.00 15.43 208 TYR A CA 1
ATOM 1387 C C . TYR A 1 183 ? 5.718 58.190 17.129 1.00 16.11 208 TYR A C 1
ATOM 1388 O O . TYR A 1 183 ? 5.104 57.313 17.732 1.00 17.25 208 TYR A O 1
ATOM 1397 N N . LEU A 1 184 ? 5.292 58.728 15.989 1.00 16.21 209 LEU A N 1
ATOM 1398 C CA . LEU A 1 184 ? 4.048 58.340 15.336 1.00 15.83 209 LEU A CA 1
ATOM 1399 C C . LEU A 1 184 ? 4.329 57.252 14.300 1.00 16.01 209 LEU A C 1
ATOM 1400 O O . LEU A 1 184 ? 5.154 57.444 13.404 1.00 15.57 209 LEU A O 1
ATOM 1405 N N . GLN A 1 185 ? 3.665 56.099 14.434 1.00 16.79 210 GLN A N 1
ATOM 1406 C CA . GLN A 1 185 ? 3.919 54.981 13.522 1.00 16.81 210 GLN A CA 1
ATOM 1407 C C . GLN A 1 185 ? 3.304 55.167 12.140 1.00 18.45 210 GLN A C 1
ATOM 1408 O O . GLN A 1 185 ? 3.928 54.823 11.122 1.00 18.64 210 GLN A O 1
ATOM 1414 N N . ASN A 1 186 ? 2.070 55.664 12.103 1.00 19.65 211 ASN A N 1
ATOM 1415 C CA . ASN A 1 186 ? 1.261 55.577 10.884 1.00 20.17 211 ASN A CA 1
ATOM 1416 C C . ASN A 1 186 ? 0.157 56.636 10.813 1.00 21.32 211 ASN A C 1
ATOM 1417 O O . ASN A 1 186 ? 0.146 57.571 11.612 1.00 18.69 211 ASN A O 1
ATOM 1422 N N . LYS A 1 187 ? -0.760 56.472 9.856 1.00 21.29 212 LYS A N 1
ATOM 1423 C CA . LYS A 1 187 ? -1.883 57.391 9.650 1.00 23.39 212 LYS A CA 1
ATOM 1424 C C . LYS A 1 187 ? -3.114 57.039 10.482 1.00 26.38 212 LYS A C 1
ATOM 1425 O O . LYS A 1 187 ? -4.184 57.631 10.287 1.00 29.04 212 LYS A O 1
ATOM 1431 N N . ASN A 1 188 ? -2.959 56.098 11.413 1.00 27.26 213 ASN A N 1
ATOM 1432 C CA . ASN A 1 188 ? -4.070 55.589 12.207 1.00 29.79 213 ASN A CA 1
ATOM 1433 C C . ASN A 1 188 ? -3.834 55.792 13.708 1.00 27.98 213 ASN A C 1
ATOM 1434 O O . ASN A 1 188 ? -4.263 54.979 14.522 1.00 30.64 213 ASN A O 1
ATOM 1439 N N . LEU A 1 189 ? -3.141 56.881 14.061 1.00 25.19 214 LEU A N 1
ATOM 1440 C CA . LEU A 1 189 ? -2.991 57.310 15.454 1.00 26.62 214 LEU A CA 1
ATOM 1441 C C . LEU A 1 189 ? -2.318 56.270 16.358 1.00 26.46 214 LEU A C 1
ATOM 1442 O O . LEU A 1 189 ? -2.592 56.192 17.555 1.00 30.45 214 LEU A O 1
ATOM 1447 N N . THR A 1 190 ? -1.418 55.488 15.775 1.00 24.89 215 THR A N 1
ATOM 1448 C CA . THR A 1 190 ? -0.637 54.525 16.528 1.00 24.19 215 THR A CA 1
ATOM 1449 C C . THR A 1 190 ? 0.730 55.118 16.822 1.00 22.53 215 THR A C 1
ATOM 1450 O O . THR A 1 190 ? 1.410 55.612 15.920 1.00 20.00 215 THR A O 1
ATOM 1454 N N . VAL A 1 191 ? 1.116 55.063 18.096 1.00 21.90 216 VAL A N 1
ATOM 1455 C CA . VAL A 1 191 ? 2.319 55.729 18.580 1.00 23.01 216 VAL A CA 1
ATOM 1456 C C . VAL A 1 191 ? 3.179 54.737 19.355 1.00 24.61 216 VAL A C 1
ATOM 1457 O O . VAL A 1 191 ? 2.695 53.683 19.793 1.00 26.39 216 VAL A O 1
ATOM 1461 N N . ALA A 1 192 ? 4.451 55.083 19.515 1.00 25.48 217 ALA A N 1
ATOM 1462 C CA . ALA A 1 192 ? 5.381 54.290 20.309 1.00 27.48 217 ALA A CA 1
ATOM 1463 C C . ALA A 1 192 ? 5.074 54.455 21.795 1.00 28.11 217 ALA A C 1
ATOM 1464 O O . ALA A 1 192 ? 5.070 55.573 22.305 1.00 27.89 217 ALA A O 1
ATOM 1466 N N . GLY A 1 193 ? 4.817 53.339 22.474 1.00 29.93 218 GLY A N 1
ATOM 1467 C CA . GLY A 1 193 ? 4.460 53.338 23.896 1.00 27.38 218 GLY A CA 1
ATOM 1468 C C . GLY A 1 193 ? 5.668 53.112 24.786 1.00 28.99 218 GLY A C 1
ATOM 1469 O O . GLY A 1 193 ? 6.801 52.992 24.299 1.00 31.23 218 GLY A O 1
ATOM 1470 N N . ASN A 1 194 ? 5.436 53.044 26.094 1.00 32.30 219 ASN A N 1
ATOM 1471 C CA . ASN A 1 194 ? 6.552 53.003 27.050 1.00 36.17 219 ASN A CA 1
ATOM 1472 C C . ASN A 1 194 ? 7.283 51.654 27.166 1.00 34.49 219 ASN A C 1
ATOM 1473 O O . ASN A 1 194 ? 8.236 51.540 27.928 1.00 38.78 219 ASN A O 1
ATOM 1478 N N . ASN A 1 195 ? 6.856 50.645 26.406 1.00 37.37 220 ASN A N 1
ATOM 1479 C CA . ASN A 1 195 ? 7.638 49.413 26.273 1.00 38.56 220 ASN A CA 1
ATOM 1480 C C . ASN A 1 195 ? 8.502 49.394 25.012 1.00 38.49 220 ASN A C 1
ATOM 1481 O O . ASN A 1 195 ? 9.229 48.435 24.792 1.00 39.85 220 ASN A O 1
ATOM 1486 N N . SER A 1 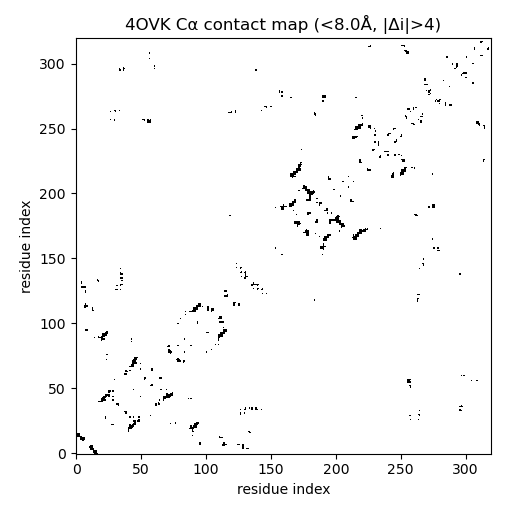196 ? 8.442 50.447 24.197 1.00 33.48 221 SER A N 1
ATOM 1487 C CA . SER A 1 196 ? 9.223 50.491 22.951 1.00 31.46 221 SER A CA 1
ATOM 1488 C C . SER A 1 196 ? 10.653 50.948 23.183 1.00 29.68 221 SER A C 1
ATOM 1489 O O . SER A 1 196 ? 10.928 51.770 24.063 1.00 32.36 221 SER A O 1
ATOM 1492 N N . VAL A 1 197 ? 11.561 50.426 22.365 1.00 30.92 222 VAL A N 1
ATOM 1493 C CA . VAL A 1 197 ? 12.926 50.943 22.307 1.00 30.16 222 VAL A CA 1
ATOM 1494 C C . VAL A 1 197 ? 12.939 52.414 21.875 1.00 26.56 222 VAL A C 1
ATOM 1495 O O . VAL A 1 197 ? 13.829 53.174 22.266 1.00 28.83 222 VAL A O 1
ATOM 1499 N N . ASN A 1 198 ? 11.949 52.818 21.088 1.00 22.83 223 ASN A N 1
ATOM 1500 C CA . ASN A 1 198 ? 11.857 54.218 20.646 1.00 21.38 223 ASN A CA 1
ATOM 1501 C C . ASN A 1 198 ? 11.774 55.201 21.826 1.00 22.96 223 ASN A C 1
ATOM 1502 O O . ASN A 1 198 ? 12.354 56.284 21.779 1.00 23.35 223 ASN A O 1
ATOM 1507 N N . GLN A 1 199 ? 11.062 54.827 22.888 1.00 24.53 224 GLN A N 1
ATOM 1508 C CA . GLN A 1 199 ? 10.987 55.705 24.067 1.00 26.32 224 GLN A CA 1
ATOM 1509 C C . GLN A 1 199 ? 12.320 55.744 24.820 1.00 23.58 224 GLN A C 1
ATOM 1510 O O . GLN A 1 199 ? 12.720 56.802 25.312 1.00 24.01 224 GLN A O 1
ATOM 1516 N N . LEU A 1 200 ? 13.017 54.609 24.870 1.00 24.45 225 LEU A N 1
ATOM 1517 C CA . LEU A 1 200 ? 14.369 54.572 25.428 1.00 24.89 225 LEU A CA 1
ATOM 1518 C C . LEU A 1 200 ? 15.287 55.496 24.629 1.00 23.30 225 LEU A C 1
ATOM 1519 O O . LEU A 1 200 ? 16.092 56.212 25.209 1.00 25.22 225 LEU A O 1
ATOM 1532 N N . ILE A 1 202 ? 14.414 58.105 22.758 1.00 19.41 227 ILE A N 1
ATOM 1533 C CA . ILE A 1 202 ? 14.007 59.493 23.040 1.00 19.16 227 ILE A CA 1
ATOM 1534 C C . ILE A 1 202 ? 14.619 59.984 24.365 1.00 20.27 227 ILE A C 1
ATOM 1535 O O . ILE A 1 202 ? 15.177 61.099 24.445 1.00 20.34 227 ILE A O 1
ATOM 1540 N N . THR A 1 203 ? 14.546 59.138 25.392 1.00 20.25 228 THR A N 1
ATOM 1541 C CA . THR A 1 203 ? 15.076 59.493 26.709 1.00 21.81 228 THR A CA 1
ATOM 1542 C C . THR A 1 203 ? 16.594 59.670 26.643 1.00 21.51 228 THR A C 1
ATOM 1543 O O . THR A 1 203 ? 17.121 60.641 27.169 1.00 20.80 228 THR A O 1
ATOM 1555 N N . THR A 1 205 ? 18.444 60.533 24.264 1.00 21.12 230 THR A N 1
ATOM 1556 C CA . THR A 1 205 ? 18.844 61.712 23.486 1.00 19.44 230 THR A CA 1
ATOM 1557 C C . THR A 1 205 ? 18.242 63.024 24.011 1.00 22.02 230 THR A C 1
ATOM 1558 O O . THR A 1 205 ? 18.295 64.056 23.336 1.00 20.41 230 THR A O 1
ATOM 1562 N N . GLY A 1 206 ? 17.702 62.990 25.229 1.00 20.50 231 GLY A N 1
ATOM 1563 C CA . GLY A 1 206 ? 17.315 64.210 25.939 1.00 22.80 231 GLY A CA 1
ATOM 1564 C C . GLY A 1 206 ? 15.923 64.742 25.658 1.00 21.48 231 GLY A C 1
ATOM 1565 O O . GLY A 1 206 ? 15.660 65.942 25.829 1.00 23.16 231 GLY A O 1
ATOM 1566 N N . GLY A 1 207 ? 15.016 63.853 25.254 1.00 19.19 232 GLY A N 1
ATOM 1567 C CA . GLY A 1 207 ? 13.627 64.233 25.052 1.00 20.29 232 GLY A CA 1
ATOM 1568 C C . GLY A 1 207 ? 12.735 63.678 26.139 1.00 22.17 232 GLY A C 1
ATOM 1569 O O . GLY A 1 207 ? 13.116 62.740 26.866 1.00 22.11 232 GLY A O 1
ATOM 1570 N N . GLU A 1 208 ? 11.554 64.275 26.264 1.00 22.55 233 GLU A N 1
ATOM 1571 C CA . GLU A 1 208 ? 10.501 63.725 27.104 1.00 24.10 233 GLU A CA 1
ATOM 1572 C C . GLU A 1 208 ? 9.562 62.981 26.177 1.00 22.57 233 GLU A C 1
ATOM 1573 O O . GLU A 1 208 ? 9.203 63.487 25.120 1.00 23.28 233 GLU A O 1
ATOM 1579 N N . ASN A 1 209 ? 9.158 61.782 26.576 1.00 26.26 234 ASN A N 1
ATOM 1580 C CA . ASN A 1 209 ? 8.179 61.019 25.820 1.00 25.53 234 ASN A CA 1
ATOM 1581 C C . ASN A 1 209 ? 6.758 61.542 26.000 1.00 25.19 234 ASN A C 1
ATOM 1582 O O . ASN A 1 209 ? 6.184 61.440 27.089 1.00 29.63 234 ASN A O 1
ATOM 1587 N N . ALA A 1 210 ? 6.186 62.081 24.925 1.00 24.22 235 ALA A N 1
ATOM 1588 C CA . ALA A 1 210 ? 4.780 62.500 24.926 1.00 25.85 235 ALA A CA 1
ATOM 1589 C C . ALA A 1 210 ? 3.853 61.367 25.368 1.00 25.94 235 ALA A C 1
ATOM 1590 O O . ALA A 1 210 ? 2.892 61.609 26.092 1.00 28.05 235 ALA A O 1
ATOM 1592 N N . ALA A 1 211 ? 4.157 60.139 24.934 1.00 26.63 236 ALA A N 1
ATOM 1593 C CA . ALA A 1 211 ? 3.335 58.952 25.232 1.00 28.81 236 ALA A CA 1
ATOM 1594 C C . ALA A 1 211 ? 3.874 58.116 26.407 1.00 29.24 236 ALA A C 1
ATOM 1595 O O . ALA A 1 211 ? 3.643 56.908 26.483 1.00 30.50 236 ALA A O 1
ATOM 1597 N N . LYS A 1 212 ? 4.577 58.784 27.314 1.00 29.07 237 LYS A N 1
ATOM 1598 C CA . LYS A 1 212 ? 5.163 58.200 28.523 1.00 32.71 237 LYS A CA 1
ATOM 1599 C C . LYS A 1 212 ? 4.211 57.301 29.322 1.00 35.86 237 LYS A C 1
ATOM 1600 O O . LYS A 1 212 ? 4.625 56.267 29.867 1.00 37.98 237 LYS A O 1
ATOM 1606 N N . ASP A 1 213 ? 2.940 57.691 29.391 1.00 32.55 238 ASP A N 1
ATOM 1607 C CA . ASP A 1 213 ? 1.960 56.946 30.181 1.00 36.96 238 ASP A CA 1
ATOM 1608 C C . ASP A 1 213 ? 1.098 55.999 29.342 1.00 34.81 238 ASP A C 1
ATOM 1609 O O . ASP A 1 213 ? 0.125 55.462 29.842 1.00 44.12 238 ASP A O 1
ATOM 1614 N N . THR A 1 214 ? 1.482 55.774 28.085 1.00 35.55 239 THR A N 1
ATOM 1615 C CA . THR A 1 214 ? 0.810 54.807 27.213 1.00 34.93 239 THR A CA 1
ATOM 1616 C C . THR A 1 214 ? 1.628 53.512 27.165 1.00 37.67 239 THR A C 1
ATOM 1617 O O . THR A 1 214 ? 2.808 53.535 26.825 1.00 37.06 239 THR A O 1
ATOM 1621 N N . LYS A 1 215 ? 0.992 52.390 27.503 1.00 40.70 240 LYS A N 1
ATOM 1622 C CA . LYS A 1 215 ? 1.672 51.093 27.594 1.00 40.82 240 LYS A CA 1
ATOM 1623 C C . LYS A 1 215 ? 1.843 50.474 26.210 1.00 39.52 240 LYS A C 1
ATOM 1624 O O . LYS A 1 215 ? 1.188 50.893 25.262 1.00 42.17 240 LYS A O 1
ATOM 1630 N N . GLY A 1 216 ? 2.717 49.472 26.107 1.00 41.70 241 GLY A N 1
ATOM 1631 C CA . GLY A 1 216 ? 2.890 48.695 24.867 1.00 42.47 241 GLY A CA 1
ATOM 1632 C C . GLY A 1 216 ? 4.033 49.207 24.011 1.00 39.48 241 GLY A C 1
ATOM 1633 O O . GLY A 1 216 ? 4.641 50.233 24.339 1.00 37.95 241 GLY A O 1
ATOM 1634 N N . SER A 1 217 ? 4.339 48.501 22.918 1.00 37.11 242 SER A N 1
ATOM 1635 C CA . SER A 1 217 ? 5.402 48.947 22.007 1.00 36.12 242 SER A CA 1
ATOM 1636 C C . SER A 1 217 ? 4.847 49.936 20.974 1.00 34.17 242 SER A C 1
ATOM 1637 O O . SER A 1 217 ? 5.347 51.059 20.863 1.00 32.50 242 SER A O 1
ATOM 1640 N N . TRP A 1 218 ? 3.814 49.515 20.244 1.00 33.73 243 TRP A N 1
ATOM 1641 C CA . TRP A 1 218 ? 3.058 50.382 19.335 1.00 32.15 243 TRP A CA 1
ATOM 1642 C C . TRP A 1 218 ? 1.583 50.331 19.742 1.00 29.90 243 TRP A C 1
ATOM 1643 O O . TRP A 1 218 ? 0.971 49.260 19.758 1.00 33.28 243 TRP A O 1
ATOM 1654 N N . THR A 1 219 ? 1.008 51.485 20.060 1.00 30.00 244 THR A N 1
ATOM 1655 C CA . THR A 1 219 ? -0.316 51.533 20.677 1.00 30.90 244 THR A CA 1
ATOM 1656 C C . THR A 1 219 ? -1.195 52.632 20.082 1.00 29.88 244 THR A C 1
ATOM 1657 O O . THR A 1 219 ? -0.751 53.771 19.924 1.00 29.26 244 THR A O 1
ATOM 1661 N N . LYS A 1 220 ? -2.442 52.287 19.767 1.00 33.14 245 LYS A N 1
ATOM 1662 C CA . LYS A 1 220 ? -3.384 53.254 19.217 1.00 31.75 245 LYS A CA 1
ATOM 1663 C C . LYS A 1 220 ? -3.918 54.160 20.334 1.00 32.54 245 LYS A C 1
ATOM 1664 O O . LYS A 1 220 ? -4.281 53.689 21.411 1.00 36.95 245 LYS A O 1
ATOM 1670 N N . VAL A 1 221 ? -3.950 55.462 20.061 1.00 31.61 246 VAL A N 1
ATOM 1671 C CA . VAL A 1 221 ? -4.464 56.464 20.995 1.00 33.25 246 VAL A CA 1
ATOM 1672 C C . VAL A 1 221 ? -5.461 57.375 20.273 1.00 33.27 246 VAL A C 1
ATOM 1673 O O . VAL A 1 221 ? -5.689 57.224 19.070 1.00 39.37 246 VAL A O 1
ATOM 1677 N N . SER A 1 222 ? -6.068 58.302 21.013 1.00 39.44 247 SER A N 1
ATOM 1678 C CA . SER A 1 222 ? -7.025 59.256 20.441 1.00 39.17 247 SER A CA 1
ATOM 1679 C C . SER A 1 222 ? -6.334 60.549 19.996 1.00 36.75 247 SER A C 1
ATOM 1680 O O . SER A 1 222 ? -5.298 60.933 20.546 1.00 33.27 247 SER A O 1
ATOM 1691 N N . GLU A 1 224 ? -7.517 63.324 20.647 1.00 34.69 249 GLU A N 1
ATOM 1692 C CA . GLU A 1 224 ? -7.659 64.181 21.823 1.00 39.65 249 GLU A CA 1
ATOM 1693 C C . GLU A 1 224 ? -6.464 64.050 22.784 1.00 37.40 249 GLU A C 1
ATOM 1694 O O . GLU A 1 224 ? -5.961 65.061 23.288 1.00 40.58 249 GLU A O 1
ATOM 1700 N N . GLU A 1 225 ? -6.001 62.820 23.016 1.00 37.85 250 GLU A N 1
ATOM 1701 C CA . GLU A 1 225 ? -4.802 62.580 23.840 1.00 35.92 250 GLU A CA 1
ATOM 1702 C C . GLU A 1 225 ? -3.582 63.311 23.275 1.00 32.74 250 GLU A C 1
ATOM 1703 O O . GLU A 1 225 ? -2.830 63.952 24.015 1.00 36.46 250 GLU A O 1
ATOM 1709 N N . ILE A 1 226 ? -3.393 63.206 21.962 1.00 27.63 251 ILE A N 1
ATOM 1710 C CA . ILE A 1 226 ? -2.252 63.830 21.293 1.00 29.34 251 ILE A CA 1
ATOM 1711 C C . ILE A 1 226 ? -2.330 65.363 21.381 1.00 32.60 251 ILE A C 1
ATOM 1712 O O . ILE A 1 226 ? -1.310 66.028 21.592 1.00 28.02 251 ILE A O 1
ATOM 1725 N N . THR A 1 228 ? -3.740 67.005 23.776 1.00 37.93 253 THR A N 1
ATOM 1726 C CA . THR A 1 228 ? -3.401 67.286 25.173 1.00 37.66 253 THR A CA 1
ATOM 1727 C C . THR A 1 228 ? -1.883 67.257 25.420 1.00 33.31 253 THR A C 1
ATOM 1728 O O . THR A 1 228 ? -1.333 68.181 26.042 1.00 31.42 253 THR A O 1
ATOM 1732 N N . TRP A 1 229 ? -1.212 66.214 24.926 1.00 32.60 254 TRP A N 1
ATOM 1733 C CA . TRP A 1 229 ? 0.248 66.104 25.053 1.00 31.72 254 TRP A CA 1
ATOM 1734 C C . TRP A 1 229 ? 0.923 67.311 24.410 1.00 29.31 254 TRP A C 1
ATOM 1735 O O . TRP A 1 229 ? 1.833 67.898 24.991 1.00 30.80 254 TRP A O 1
ATOM 1746 N N . ASP A 1 230 ? 0.460 67.670 23.211 1.00 28.00 255 ASP A N 1
ATOM 1747 C CA . ASP A 1 230 ? 1.001 68.805 22.452 1.00 28.39 255 ASP A CA 1
ATOM 1748 C C . ASP A 1 230 ? 2.527 68.692 22.265 1.00 26.43 255 ASP A C 1
ATOM 1749 O O . ASP A 1 230 ? 3.293 69.533 22.753 1.00 28.98 255 ASP A O 1
ATOM 1754 N N . PRO A 1 231 ? 2.976 67.642 21.560 1.00 21.68 256 PRO A N 1
ATOM 1755 C CA . PRO A 1 231 ? 4.411 67.435 21.412 1.00 19.00 256 PRO A CA 1
ATOM 1756 C C . PRO A 1 231 ? 5.100 68.571 20.654 1.00 19.35 256 PRO A C 1
ATOM 1757 O O . PRO A 1 231 ? 4.484 69.216 19.781 1.00 19.76 256 PRO A O 1
ATOM 1761 N N . ASP A 1 232 ? 6.347 68.829 21.040 1.00 18.94 257 ASP A N 1
ATOM 1762 C CA . ASP A 1 232 ? 7.233 69.804 20.372 1.00 18.46 257 ASP A CA 1
ATOM 1763 C C . ASP A 1 232 ? 7.858 69.253 19.086 1.00 18.70 257 ASP A C 1
ATOM 1764 O O . ASP A 1 232 ? 8.164 70.009 18.148 1.00 19.39 257 ASP A O 1
ATOM 1769 N N . ILE A 1 233 ? 8.075 67.937 19.063 1.00 17.57 258 ILE A N 1
ATOM 1770 C CA . ILE A 1 233 ? 8.726 67.249 17.947 1.00 16.05 258 ILE A CA 1
ATOM 1771 C C . ILE A 1 233 ? 7.934 65.977 17.651 1.00 14.91 258 ILE A C 1
ATOM 1772 O O . ILE A 1 233 ? 7.486 65.304 18.581 1.00 15.91 258 ILE A O 1
ATOM 1777 N N . ILE A 1 234 ? 7.732 65.680 16.368 1.00 14.25 259 ILE A N 1
ATOM 1778 C CA . ILE A 1 234 ? 7.073 64.431 15.949 1.00 15.08 259 ILE A CA 1
ATOM 1779 C C . ILE A 1 234 ? 8.024 63.725 14.991 1.00 14.30 259 ILE A C 1
ATOM 1780 O O . ILE A 1 234 ? 8.519 64.340 14.046 1.00 15.82 259 ILE A O 1
ATOM 1785 N N . ILE A 1 235 ? 8.312 62.455 15.271 1.00 12.69 260 ILE A N 1
ATOM 1786 C CA . ILE A 1 235 ? 9.085 61.616 14.381 1.00 12.43 260 ILE A CA 1
ATOM 1787 C C . ILE A 1 235 ? 8.110 60.614 13.768 1.00 12.38 260 ILE A C 1
ATOM 1788 O O . ILE A 1 235 ? 7.298 60.023 14.482 1.00 14.30 260 ILE A O 1
ATOM 1793 N N . LEU A 1 236 ? 8.174 60.461 12.448 1.00 12.81 261 LEU A N 1
ATOM 1794 C CA . LEU A 1 236 ? 7.300 59.552 11.713 1.00 13.54 261 LEU A CA 1
ATOM 1795 C C . LEU A 1 236 ? 8.083 58.294 11.381 1.00 12.62 261 LEU A C 1
ATOM 1796 O O . LEU A 1 236 ? 9.180 58.377 10.863 1.00 12.68 261 LEU A O 1
ATOM 1801 N N . SER A 1 237 ? 7.505 57.125 11.654 1.00 13.48 262 SER A N 1
ATOM 1802 C CA . SER A 1 237 ? 8.200 55.879 11.402 1.00 13.07 262 SER A CA 1
ATOM 1803 C C . SER A 1 237 ? 8.224 55.490 9.915 1.00 14.19 262 SER A C 1
ATOM 1804 O O . SER A 1 237 ? 7.521 56.080 9.097 1.00 14.53 262 SER A O 1
ATOM 1807 N N . ASN A 1 238 ? 9.026 54.471 9.594 1.00 15.15 263 ASN A N 1
ATOM 1808 C CA . ASN A 1 238 ? 9.078 53.869 8.244 1.00 16.46 263 ASN A CA 1
ATOM 1809 C C . ASN A 1 238 ? 8.200 52.632 8.088 1.00 17.14 263 ASN A C 1
ATOM 1810 O O . ASN A 1 238 ? 8.289 51.919 7.076 1.00 19.71 263 ASN A O 1
ATOM 1815 N N . PHE A 1 239 ? 7.332 52.376 9.063 1.00 19.55 264 PHE A N 1
ATOM 1816 C CA . PHE A 1 239 ? 6.335 51.296 8.930 1.00 21.97 264 PHE A CA 1
ATOM 1817 C C . PHE A 1 239 ? 5.204 51.654 7.966 1.00 20.82 264 PHE A C 1
ATOM 1818 O O . PHE A 1 239 ? 4.396 50.797 7.602 1.00 26.33 264 PHE A O 1
ATOM 1826 N N . ASP A 1 240 ? 5.150 52.917 7.554 1.00 21.71 265 ASP A N 1
ATOM 1827 C CA . ASP A 1 240 ? 4.004 53.486 6.872 1.00 20.65 265 ASP A CA 1
ATOM 1828 C C . ASP A 1 240 ? 4.504 54.560 5.917 1.00 17.78 265 ASP A C 1
ATOM 1829 O O . ASP A 1 240 ? 5.590 55.114 6.122 1.00 19.60 265 ASP A O 1
ATOM 1834 N N . SER A 1 241 ? 3.706 54.888 4.902 1.00 17.88 266 SER A N 1
ATOM 1835 C CA . SER A 1 241 ? 4.090 55.919 3.926 1.00 17.98 266 SER A CA 1
ATOM 1836 C C . SER A 1 241 ? 4.007 57.353 4.454 1.00 17.65 266 SER A C 1
ATOM 1837 O O . SER A 1 241 ? 4.407 58.266 3.753 1.00 18.12 266 SER A O 1
ATOM 1840 N N . ILE A 1 242 ? 3.478 57.559 5.659 1.00 15.99 267 ILE A N 1
ATOM 1841 C CA . ILE A 1 242 ? 3.228 58.907 6.165 1.00 15.95 267 ILE A CA 1
ATOM 1842 C C . ILE A 1 242 ? 4.486 59.788 6.098 1.00 14.65 267 ILE A C 1
ATOM 1843 O O . ILE A 1 242 ? 5.592 59.361 6.438 1.00 14.00 267 ILE A O 1
ATOM 1848 N N . ARG A 1 243 ? 4.311 61.008 5.608 1.00 14.15 268 ARG A N 1
ATOM 1849 C CA . ARG A 1 243 ? 5.400 61.966 5.491 1.00 15.65 268 ARG A CA 1
ATOM 1850 C C . ARG A 1 243 ? 4.986 63.293 6.098 1.00 15.14 268 ARG A C 1
ATOM 1851 O O . ARG A 1 243 ? 3.813 63.497 6.343 1.00 15.00 268 ARG A O 1
ATOM 1859 N N . PRO A 1 244 ? 5.950 64.196 6.360 1.00 15.35 269 PRO A N 1
ATOM 1860 C CA . PRO A 1 244 ? 5.588 65.435 7.063 1.00 15.26 269 PRO A CA 1
ATOM 1861 C C . PRO A 1 244 ? 4.482 66.291 6.410 1.00 16.47 269 PRO A C 1
ATOM 1862 O O . PRO A 1 244 ? 3.619 66.815 7.112 1.00 17.03 269 PRO A O 1
ATOM 1866 N N A ASP A 1 245 ? 4.508 66.438 5.094 0.70 17.33 270 ASP A N 1
ATOM 1867 N N B ASP A 1 245 ? 4.522 66.404 5.082 0.30 16.78 270 ASP A N 1
ATOM 1868 C CA A ASP A 1 245 ? 3.484 67.228 4.414 0.70 18.58 270 ASP A CA 1
ATOM 1869 C CA B ASP A 1 245 ? 3.513 67.135 4.307 0.30 17.66 270 ASP A CA 1
ATOM 1870 C C A ASP A 1 245 ? 2.065 66.651 4.587 0.70 18.41 270 ASP A C 1
ATOM 1871 C C B ASP A 1 245 ? 2.089 66.646 4.592 0.30 17.54 270 ASP A C 1
ATOM 1872 O O A ASP A 1 245 ? 1.086 67.394 4.489 0.70 19.42 270 ASP A O 1
ATOM 1873 O O B ASP A 1 245 ? 1.140 67.432 4.555 0.30 18.88 270 ASP A O 1
ATOM 1882 N N . ASP A 1 246 ? 1.949 65.354 4.885 1.00 17.41 271 ASP A N 1
ATOM 1883 C CA . ASP A 1 246 ? 0.629 64.754 5.211 1.00 18.18 271 ASP A CA 1
ATOM 1884 C C . ASP A 1 246 ? 0.022 65.334 6.495 1.00 19.45 271 ASP A C 1
ATOM 1885 O O . ASP A 1 246 ? -1.203 65.496 6.614 1.00 21.14 271 ASP A O 1
ATOM 1890 N N . ILE A 1 247 ? 0.891 65.640 7.450 1.00 17.63 272 ILE A N 1
ATOM 1891 C CA . ILE A 1 247 ? 0.492 66.272 8.700 1.00 20.70 272 ILE A CA 1
ATOM 1892 C C . ILE A 1 247 ? 0.298 67.781 8.485 1.00 19.91 272 ILE A C 1
ATOM 1893 O O . ILE A 1 247 ? -0.717 68.339 8.881 1.00 24.29 272 ILE A O 1
ATOM 1898 N N . TYR A 1 248 ? 1.276 68.439 7.861 1.00 21.44 273 TYR A N 1
ATOM 1899 C CA . TYR A 1 248 ? 1.200 69.891 7.642 1.00 21.77 273 TYR A CA 1
ATOM 1900 C C . TYR A 1 248 ? -0.048 70.314 6.858 1.00 21.18 273 TYR A C 1
ATOM 1901 O O . TYR A 1 248 ? -0.639 71.362 7.135 1.00 24.27 273 TYR A O 1
ATOM 1910 N N . GLN A 1 249 ? -0.447 69.499 5.879 1.00 21.41 274 GLN A N 1
ATOM 1911 C CA . GLN A 1 249 ? -1.613 69.802 5.047 1.00 23.82 274 GLN A CA 1
ATOM 1912 C C . GLN A 1 249 ? -2.890 69.060 5.471 1.00 24.29 274 GLN A C 1
ATOM 1913 O O . GLN A 1 249 ? -3.873 69.036 4.726 1.00 26.42 274 GLN A O 1
ATOM 1919 N N . ASP A 1 250 ? -2.875 68.470 6.665 1.00 26.56 275 ASP A N 1
ATOM 1920 C CA . ASP A 1 250 ? -4.033 67.759 7.233 1.00 26.28 275 ASP A CA 1
ATOM 1921 C C . ASP A 1 250 ? -4.720 66.878 6.200 1.00 24.40 275 ASP A C 1
ATOM 1922 O O . ASP A 1 250 ? -5.894 67.049 5.880 1.00 25.55 275 ASP A O 1
ATOM 1927 N N . LYS A 1 251 ? -3.952 65.935 5.672 1.00 22.62 276 LYS A N 1
ATOM 1928 C CA . LYS A 1 251 ? -4.464 64.970 4.716 1.00 22.63 276 LYS A CA 1
ATOM 1929 C C . LYS A 1 251 ? -5.111 63.765 5.378 1.00 23.35 276 LYS A C 1
ATOM 1930 O O . LYS A 1 251 ? -5.687 62.933 4.682 1.00 29.29 276 LYS A O 1
ATOM 1936 N N . LEU A 1 252 ? -5.033 63.668 6.703 1.00 23.44 277 LEU A N 1
ATOM 1937 C CA . LEU A 1 252 ? -5.466 62.455 7.409 1.00 23.68 277 LEU A CA 1
ATOM 1938 C C . LEU A 1 252 ? -6.881 62.599 7.977 1.00 23.50 277 LEU A C 1
ATOM 1939 O O . LEU A 1 252 ? -7.137 63.466 8.831 1.00 29.47 277 LEU A O 1
ATOM 1944 N N . GLU A 1 253 ? -7.790 61.748 7.493 1.00 28.10 278 GLU A N 1
ATOM 1945 C CA . GLU A 1 253 ? -9.208 61.796 7.881 1.00 34.49 278 GLU A CA 1
ATOM 1946 C C . GLU A 1 253 ? -9.411 61.620 9.374 1.00 34.17 278 GLU A C 1
ATOM 1947 O O . GLU A 1 253 ? -8.801 60.742 9.983 1.00 40.47 278 GLU A O 1
ATOM 1953 N N . GLY A 1 254 ? -10.274 62.458 9.951 1.00 35.32 279 GLY A N 1
ATOM 1954 C CA . GLY A 1 254 ? -10.584 62.411 11.386 1.00 37.60 279 GLY A CA 1
ATOM 1955 C C . GLY A 1 254 ? -9.528 63.001 12.313 1.00 36.93 279 GLY A C 1
ATOM 1956 O O . GLY A 1 254 ? -9.640 62.887 13.536 1.00 42.79 279 GLY A O 1
ATOM 1957 N N . GLN A 1 255 ? -8.508 63.642 11.749 1.00 31.63 280 GLN A N 1
ATOM 1958 C CA . GLN A 1 255 ? -7.400 64.164 12.549 1.00 29.37 280 GLN A CA 1
ATOM 1959 C C . GLN A 1 255 ? -7.151 65.611 12.203 1.00 29.62 280 GLN A C 1
ATOM 1960 O O . GLN A 1 255 ? -7.128 65.988 11.039 1.00 33.28 280 GLN A O 1
ATOM 1966 N N . ASN A 1 256 ? -6.980 66.418 13.236 1.00 31.46 281 ASN A N 1
ATOM 1967 C CA . ASN A 1 256 ? -6.638 67.813 13.086 1.00 33.94 281 ASN A CA 1
ATOM 1968 C C . ASN A 1 256 ? -5.337 68.064 13.847 1.00 31.12 281 ASN A C 1
ATOM 1969 O O . ASN A 1 256 ? -5.321 68.169 15.076 1.00 31.91 281 ASN A O 1
ATOM 1974 N N . TRP A 1 257 ? -4.253 68.146 13.089 1.00 28.69 282 TRP A N 1
ATOM 1975 C CA . TRP A 1 257 ? -2.914 68.344 13.628 1.00 25.73 282 TRP A CA 1
ATOM 1976 C C . TRP A 1 257 ? -2.524 69.832 13.698 1.00 26.25 282 TRP A C 1
ATOM 1977 O O . TRP A 1 257 ? -1.474 70.151 14.229 1.00 24.52 282 TRP A O 1
ATOM 1988 N N . SER A 1 258 ? -3.376 70.729 13.192 1.00 28.22 283 SER A N 1
ATOM 1989 C CA . SER A 1 258 ? -2.963 72.123 12.902 1.00 29.77 283 SER A CA 1
ATOM 1990 C C . SER A 1 258 ? -2.542 72.974 14.106 1.00 30.24 283 SER A C 1
ATOM 1991 O O . SER A 1 258 ? -1.790 73.937 13.946 1.00 32.77 283 SER A O 1
ATOM 1994 N N . ASN A 1 259 ? -3.024 72.624 15.296 1.00 29.12 284 ASN A N 1
ATOM 1995 C CA . ASN A 1 259 ? -2.753 73.401 16.503 1.00 30.20 284 ASN A CA 1
ATOM 1996 C C . ASN A 1 259 ? -1.695 72.770 17.418 1.00 28.22 284 ASN A C 1
ATOM 1997 O O . ASN A 1 259 ? -1.483 73.243 18.538 1.00 29.56 284 ASN A O 1
ATOM 2002 N N . ILE A 1 260 ? -1.025 71.721 16.937 1.00 24.14 285 ILE A N 1
ATOM 2003 C CA . ILE A 1 260 ? 0.023 71.044 17.707 1.00 26.24 285 ILE A CA 1
ATOM 2004 C C . ILE A 1 260 ? 1.333 71.812 17.526 1.00 25.52 285 ILE A C 1
ATOM 2005 O O . ILE A 1 260 ? 1.672 72.192 16.402 1.00 25.66 285 ILE A O 1
ATOM 2010 N N . LYS A 1 261 ? 2.066 72.027 18.621 1.00 25.20 286 LYS A N 1
ATOM 2011 C CA . LYS A 1 261 ? 3.327 72.796 18.583 1.00 24.96 286 LYS A CA 1
ATOM 2012 C C . LYS A 1 261 ? 4.286 72.302 17.486 1.00 22.34 286 LYS A C 1
ATOM 2013 O O . LYS A 1 261 ? 4.774 73.096 16.686 1.00 22.59 286 LYS A O 1
ATOM 2019 N N . ALA A 1 262 ? 4.538 70.995 17.442 1.00 20.85 287 ALA A N 1
ATOM 2020 C CA . ALA A 1 262 ? 5.420 70.417 16.412 1.00 20.27 287 ALA A CA 1
ATOM 2021 C C . ALA A 1 262 ? 4.977 70.770 14.997 1.00 19.96 287 ALA A C 1
ATOM 2022 O O . ALA A 1 262 ? 5.806 70.932 14.112 1.00 19.02 287 ALA A O 1
ATOM 2024 N N . VAL A 1 263 ? 3.668 70.896 14.792 1.00 21.29 288 VAL A N 1
ATOM 2025 C CA . VAL A 1 263 ? 3.121 71.177 13.474 1.00 20.56 288 VAL A CA 1
ATOM 2026 C C . VAL A 1 263 ? 3.252 72.665 13.149 1.00 22.47 288 VAL A C 1
ATOM 2027 O O . VAL A 1 263 ? 3.683 73.034 12.052 1.00 25.34 288 VAL A O 1
ATOM 2031 N N . LYS A 1 264 ? 2.905 73.516 14.109 1.00 24.14 289 LYS A N 1
ATOM 2032 C CA . LYS A 1 264 ? 3.006 74.968 13.925 1.00 26.20 289 LYS A CA 1
ATOM 2033 C C . LYS A 1 264 ? 4.448 75.440 13.725 1.00 26.84 289 LYS A C 1
ATOM 2034 O O . LYS A 1 264 ? 4.694 76.399 12.984 1.00 26.88 289 LYS A O 1
ATOM 2040 N N . THR A 1 265 ? 5.395 74.757 14.376 1.00 24.58 290 THR A N 1
ATOM 2041 C CA . THR A 1 265 ? 6.820 75.096 14.282 1.00 25.60 290 THR A CA 1
ATOM 2042 C C . THR A 1 265 ? 7.584 74.249 13.258 1.00 23.40 290 THR A C 1
ATOM 2043 O O . THR A 1 265 ? 8.807 74.353 13.176 1.00 23.69 290 THR A O 1
ATOM 2047 N N . HIS A 1 266 ? 6.869 73.408 12.499 1.00 20.55 291 HIS A N 1
ATOM 2048 C CA . HIS A 1 266 ? 7.456 72.604 11.420 1.00 20.16 291 HIS A CA 1
ATOM 2049 C C . HIS A 1 266 ? 8.604 71.723 11.924 1.00 18.25 291 HIS A C 1
ATOM 2050 O O . HIS A 1 266 ? 9.731 71.745 11.395 1.00 19.00 291 HIS A O 1
ATOM 2057 N N . ARG A 1 267 ? 8.285 70.956 12.958 1.00 15.78 292 ARG A N 1
ATOM 2058 C CA . ARG A 1 267 ? 9.211 70.011 13.567 1.00 15.98 292 ARG A CA 1
ATOM 2059 C C . ARG A 1 267 ? 8.615 68.594 13.511 1.00 17.44 292 ARG A C 1
ATOM 2060 O O . ARG A 1 267 ? 8.588 67.857 14.516 1.00 17.80 292 ARG A O 1
ATOM 2068 N N . VAL A 1 268 ? 8.132 68.237 12.318 1.00 16.35 293 VAL A N 1
ATOM 2069 C CA . VAL A 1 268 ? 7.659 66.882 11.988 1.00 15.22 293 VAL A CA 1
ATOM 2070 C C . VAL A 1 268 ? 8.655 66.270 11.019 1.00 13.77 293 VAL A C 1
ATOM 2071 O O . VAL A 1 268 ? 8.884 66.794 9.916 1.00 15.66 293 VAL A O 1
ATOM 2075 N N . TYR A 1 269 ? 9.250 65.159 11.430 1.00 13.64 294 TYR A N 1
ATOM 2076 C CA . TYR A 1 269 ? 10.380 64.572 10.717 1.00 13.54 294 TYR A CA 1
ATOM 2077 C C . TYR A 1 269 ? 10.166 63.096 10.423 1.00 13.60 294 TYR A C 1
ATOM 2078 O O . TYR A 1 269 ? 9.833 62.331 11.330 1.00 13.61 294 TYR A O 1
ATOM 2087 N N . LYS A 1 270 ? 10.398 62.699 9.173 1.00 12.71 295 LYS A N 1
ATOM 2088 C CA . LYS A 1 270 ? 10.443 61.276 8.812 1.00 12.44 295 LYS A CA 1
ATOM 2089 C C . LYS A 1 270 ? 11.758 60.614 9.246 1.00 11.51 295 LYS A C 1
ATOM 2090 O O . LYS A 1 270 ? 12.860 61.076 8.905 1.00 11.13 295 LYS A O 1
ATOM 2096 N N . ALA A 1 271 ? 11.654 59.515 9.983 1.00 10.74 296 ALA A N 1
ATOM 2097 C CA . ALA A 1 271 ? 12.852 58.814 10.433 1.00 11.69 296 ALA A CA 1
ATOM 2098 C C . ALA A 1 271 ? 13.687 58.348 9.242 1.00 12.55 296 ALA A C 1
ATOM 2099 O O . ALA A 1 271 ? 13.139 57.884 8.238 1.00 13.70 296 ALA A O 1
ATOM 2101 N N . PRO A 1 272 ? 15.011 58.445 9.355 1.00 12.16 297 PRO A N 1
ATOM 2102 C CA . PRO A 1 272 ? 15.864 57.903 8.300 1.00 13.40 297 PRO A CA 1
ATOM 2103 C C . PRO A 1 272 ? 15.783 56.384 8.168 1.00 14.23 297 PRO A C 1
ATOM 2104 O O . PRO A 1 272 ? 15.305 55.678 9.079 1.00 16.61 297 PRO A O 1
ATOM 2116 N N . GLY A 1 274 ? 18.537 53.409 6.487 1.00 12.48 299 GLY A N 1
ATOM 2117 C CA . GLY A 1 274 ? 19.742 53.015 5.803 1.00 11.72 299 GLY A CA 1
ATOM 2118 C C . GLY A 1 274 ? 19.511 51.641 5.206 1.00 11.14 299 GLY A C 1
ATOM 2119 O O . GLY A 1 274 ? 18.600 51.473 4.402 1.00 11.87 299 GLY A O 1
ATOM 2120 N N A ILE A 1 275 ? 20.319 50.682 5.645 0.50 10.85 300 ILE A N 1
ATOM 2121 N N B ILE A 1 275 ? 20.324 50.641 5.554 0.50 12.48 300 ILE A N 1
ATOM 2122 C CA A ILE A 1 275 ? 20.290 49.331 5.113 0.50 9.97 300 ILE A CA 1
ATOM 2123 C CA B ILE A 1 275 ? 20.126 49.323 4.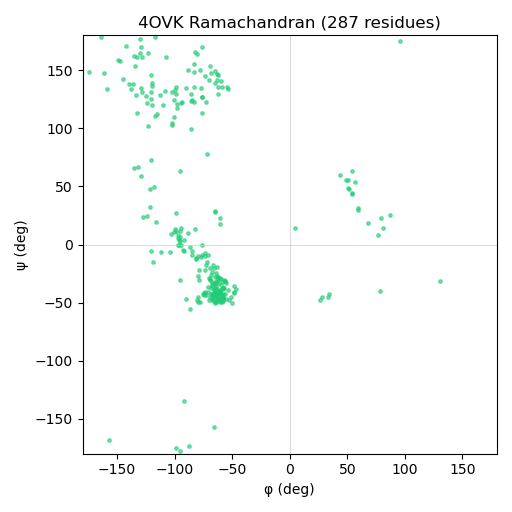921 0.50 13.08 300 ILE A CA 1
ATOM 2124 C C A ILE A 1 275 ? 18.991 48.618 5.514 0.50 10.50 300 ILE A C 1
ATOM 2125 C C B ILE A 1 275 ? 18.957 48.555 5.527 0.50 12.19 300 ILE A C 1
ATOM 2126 O O A ILE A 1 275 ? 18.515 47.722 4.806 0.50 12.66 300 ILE A O 1
ATOM 2127 O O B ILE A 1 275 ? 18.555 47.517 4.992 0.50 14.43 300 ILE A O 1
ATOM 2136 N N . TYR A 1 276 ? 18.419 49.054 6.635 1.00 11.21 301 TYR A N 1
ATOM 2137 C CA . TYR A 1 276 ? 17.173 48.540 7.193 1.00 12.09 301 TYR A CA 1
ATOM 2138 C C . TYR A 1 276 ? 16.578 49.748 7.911 1.00 14.72 301 TYR A C 1
ATOM 2139 O O . TYR A 1 276 ? 17.275 50.774 8.110 1.00 15.00 301 TYR A O 1
ATOM 2148 N N . ARG A 1 277 ? 15.306 49.695 8.266 1.00 16.45 302 ARG A N 1
ATOM 2149 C CA . ARG A 1 277 ? 14.757 50.855 8.967 1.00 21.22 302 ARG A CA 1
ATOM 2150 C C . ARG A 1 277 ? 15.435 51.022 10.336 1.00 21.45 302 ARG A C 1
ATOM 2151 O O . ARG A 1 277 ? 15.921 50.065 10.946 1.00 18.81 302 ARG A O 1
ATOM 2159 N N . TRP A 1 278 ? 15.515 52.271 10.760 1.00 20.20 303 TRP A N 1
ATOM 2160 C CA . TRP A 1 278 ? 16.226 52.642 11.964 1.00 18.92 303 TRP A CA 1
ATOM 2161 C C . TRP A 1 278 ? 15.297 52.741 13.169 1.00 22.57 303 TRP A C 1
ATOM 2162 O O . TRP A 1 278 ? 15.739 53.118 14.250 1.00 23.03 303 TRP A O 1
ATOM 2173 N N . ASP A 1 279 ? 14.032 52.353 12.970 1.00 26.46 304 ASP A N 1
ATOM 2174 C CA . ASP A 1 279 ? 12.958 52.466 13.963 1.00 28.82 304 ASP A CA 1
ATOM 2175 C C . ASP A 1 279 ? 13.083 51.471 15.110 1.00 36.48 304 ASP A C 1
ATOM 2176 O O . ASP A 1 279 ? 12.423 51.652 16.129 1.00 34.40 304 ASP A O 1
ATOM 2181 N N . ALA A 1 280 ? 13.888 50.418 14.925 1.00 33.29 305 ALA A N 1
ATOM 2182 C CA . ALA A 1 280 ? 14.158 49.427 15.961 1.00 36.78 305 ALA A CA 1
ATOM 2183 C C . ALA A 1 280 ? 15.631 48.990 15.890 1.00 35.24 305 ALA A C 1
ATOM 2184 O O . ALA A 1 280 ? 16.339 49.333 14.942 1.00 32.45 305 ALA A O 1
ATOM 2186 N N . PRO A 1 281 ? 16.100 48.226 16.890 1.00 37.16 306 PRO A N 1
ATOM 2187 C CA . PRO A 1 281 ? 17.523 47.874 16.907 1.00 33.95 306 PRO A CA 1
ATOM 2188 C C . PRO A 1 281 ? 18.032 47.199 15.625 1.00 28.17 306 PRO A C 1
ATOM 2189 O O . PRO A 1 281 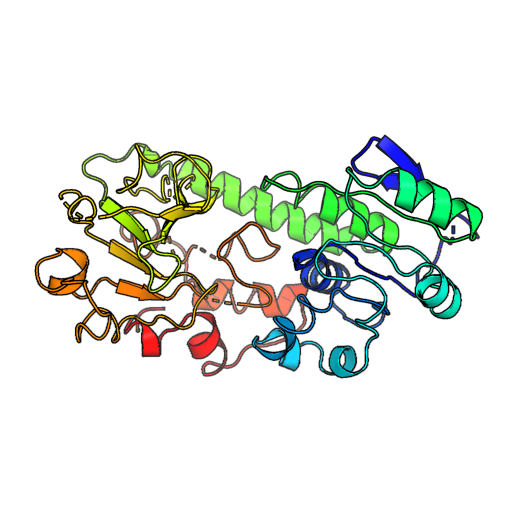? 17.390 46.289 15.083 1.00 29.51 306 PRO A O 1
ATOM 2193 N N . ASN A 1 282 ? 19.207 47.666 15.187 1.00 26.60 307 ASN A N 1
ATOM 2194 C CA . ASN A 1 282 ? 19.887 47.222 13.963 1.00 23.95 307 ASN A CA 1
ATOM 2195 C C . ASN A 1 282 ? 21.372 47.654 13.972 1.00 17.03 307 ASN A C 1
ATOM 2196 O O . ASN A 1 282 ? 21.833 48.315 14.895 1.00 16.20 307 ASN A O 1
ATOM 2201 N N . VAL A 1 283 ? 22.114 47.289 12.939 1.00 15.53 308 VAL A N 1
ATOM 2202 C CA . VAL A 1 283 ? 23.559 47.511 12.905 1.00 17.85 308 VAL A CA 1
ATOM 2203 C C . VAL A 1 283 ? 23.925 49.024 12.817 1.00 15.68 308 VAL A C 1
ATOM 2204 O O . VAL A 1 283 ? 24.972 49.466 13.282 1.00 15.82 308 VAL A O 1
ATOM 2208 N N . GLU A 1 284 ? 23.018 49.810 12.271 1.00 13.71 309 GLU A N 1
ATOM 2209 C CA . GLU A 1 284 ? 23.201 51.254 12.111 1.00 12.59 309 GLU A CA 1
ATOM 2210 C C . GLU A 1 284 ? 22.547 52.099 13.238 1.00 12.28 309 GLU A C 1
ATOM 2211 O O . GLU A 1 284 ? 22.513 53.325 13.159 1.00 14.05 309 GLU A O 1
ATOM 2217 N N . THR A 1 285 ? 22.056 51.460 14.290 1.00 13.26 310 THR A N 1
ATOM 2218 C CA . THR A 1 285 ? 21.423 52.187 15.403 1.00 13.04 310 THR A CA 1
ATOM 2219 C C . THR A 1 285 ? 22.234 53.385 15.941 1.00 13.00 310 THR A C 1
ATOM 2220 O O . THR A 1 285 ? 21.641 54.433 16.218 1.00 13.70 310 THR A O 1
ATOM 2224 N N . PRO A 1 286 ? 23.562 53.258 16.070 1.00 12.97 311 PRO A N 1
ATOM 2225 C CA . PRO A 1 286 ? 24.309 54.447 16.520 1.00 13.33 311 PRO A CA 1
ATOM 2226 C C . PRO A 1 286 ? 24.128 55.689 15.631 1.00 13.03 311 PRO A C 1
ATOM 2227 O O . PRO A 1 286 ? 24.200 56.824 16.132 1.00 12.59 311 PRO A O 1
ATOM 2231 N N . LEU A 1 287 ? 23.906 55.483 14.335 1.00 11.74 312 LEU A N 1
ATOM 2232 C CA . LEU A 1 287 ? 23.658 56.598 13.414 1.00 11.51 312 LEU A CA 1
ATOM 2233 C C . LEU A 1 287 ? 22.271 57.212 13.654 1.00 11.71 312 LEU A C 1
ATOM 2234 O O . LEU A 1 287 ? 22.090 58.438 13.608 1.00 13.42 312 LEU A O 1
ATOM 2255 N N . LYS A 1 290 ? 22.509 59.399 16.684 1.00 12.23 315 LYS A N 1
ATOM 2256 C CA . LYS A 1 290 ? 23.130 60.662 16.312 1.00 12.91 315 LYS A CA 1
ATOM 2257 C C . LYS A 1 290 ? 22.170 61.626 15.613 1.00 13.21 315 LYS A C 1
ATOM 2258 O O . LYS A 1 290 ? 22.176 62.821 15.918 1.00 14.31 315 LYS A O 1
ATOM 2264 N N . TRP A 1 291 ? 21.321 61.103 14.735 1.00 11.16 316 TRP A N 1
ATOM 2265 C CA . TRP A 1 291 ? 20.288 61.900 14.084 1.00 10.87 316 TRP A CA 1
ATOM 2266 C C . TRP A 1 291 ? 19.328 62.484 15.131 1.00 12.19 316 TRP A C 1
ATOM 2267 O O . TRP A 1 291 ? 19.077 63.696 15.134 1.00 13.95 316 TRP A O 1
ATOM 2294 N N . GLY A 1 293 ? 19.700 62.839 18.401 1.00 15.23 318 GLY A N 1
ATOM 2295 C CA . GLY A 1 293 ? 20.403 63.772 19.300 1.00 15.27 318 GLY A CA 1
ATOM 2296 C C . GLY A 1 293 ? 20.460 65.185 18.749 1.00 15.66 318 GLY A C 1
ATOM 2297 O O . GLY A 1 293 ? 20.211 66.177 19.463 1.00 17.62 318 GLY A O 1
ATOM 2298 N N . GLN A 1 294 ? 20.784 65.294 17.473 1.00 15.64 319 GLN A N 1
ATOM 2299 C CA . GLN A 1 294 ? 20.870 66.613 16.866 1.00 16.62 319 GLN A CA 1
ATOM 2300 C C . GLN A 1 294 ? 19.510 67.274 16.605 1.00 17.93 319 GLN A C 1
ATOM 2301 O O . GLN A 1 294 ? 19.450 68.485 16.491 1.00 20.31 319 GLN A O 1
ATOM 2307 N N . LEU A 1 295 ? 18.437 66.489 16.519 1.00 16.29 320 LEU A N 1
ATOM 2308 C CA . LEU A 1 295 ? 17.092 67.054 16.469 1.00 18.08 320 LEU A CA 1
ATOM 2309 C C . LEU A 1 295 ? 16.668 67.556 17.838 1.00 18.12 320 LEU A C 1
ATOM 2310 O O . LEU A 1 295 ? 16.109 68.624 17.956 1.00 20.89 320 LEU A O 1
ATOM 2315 N N . ILE A 1 296 ? 16.942 66.772 18.876 1.00 17.08 321 ILE A N 1
ATOM 2316 C CA . ILE A 1 296 ? 16.330 67.008 20.185 1.00 18.12 321 ILE A CA 1
ATOM 2317 C C . ILE A 1 296 ? 17.176 67.947 21.067 1.00 18.90 321 ILE A C 1
ATOM 2318 O O . ILE A 1 296 ? 16.636 68.897 21.656 1.00 22.81 321 ILE A O 1
ATOM 2323 N N . GLN A 1 297 ? 18.484 67.691 21.148 1.00 19.49 322 GLN A N 1
ATOM 2324 C CA . GLN A 1 297 ? 19.404 68.509 21.947 1.00 18.13 322 GLN A CA 1
ATOM 2325 C C . GLN A 1 297 ? 20.646 68.881 21.144 1.00 17.54 322 GLN A C 1
ATOM 2326 O O . GLN A 1 297 ? 21.746 68.431 21.461 1.00 19.33 322 GLN A O 1
ATOM 2332 N N . PRO A 1 298 ? 20.484 69.706 20.103 1.00 19.04 323 PRO A N 1
ATOM 2333 C CA . PRO A 1 298 ? 21.624 70.041 19.255 1.00 20.34 323 PRO A CA 1
ATOM 2334 C C . PRO A 1 298 ? 22.788 70.732 19.977 1.00 22.29 323 PRO A C 1
ATOM 2335 O O . PRO A 1 298 ? 23.932 70.584 19.550 1.00 23.52 323 PRO A O 1
ATOM 2339 N N . ASP A 1 299 ? 22.507 71.483 21.042 1.00 23.79 324 ASP A N 1
ATOM 2340 C CA . ASP A 1 299 ? 23.556 72.167 21.791 1.00 27.69 324 ASP A CA 1
ATOM 2341 C C . ASP A 1 299 ? 24.438 71.192 22.576 1.00 25.60 324 ASP A C 1
ATOM 2342 O O . ASP A 1 299 ? 25.607 71.478 22.814 1.00 29.80 324 ASP A O 1
ATOM 2347 N N . THR A 1 300 ? 23.870 70.052 22.967 1.00 20.99 325 THR A N 1
ATOM 2348 C CA . THR A 1 300 ? 24.602 68.981 23.636 1.00 21.05 325 THR A CA 1
ATOM 2349 C C . THR A 1 300 ? 25.374 68.126 22.617 1.00 19.14 325 THR A C 1
ATOM 2350 O O . THR A 1 300 ? 26.564 67.830 22.791 1.00 22.26 325 THR A O 1
ATOM 2354 N N . PHE A 1 301 ? 24.691 67.736 21.548 1.00 18.97 326 PHE A N 1
ATOM 2355 C CA . PHE A 1 301 ? 25.260 66.817 20.565 1.00 17.07 326 PHE A CA 1
ATOM 2356 C C . PHE A 1 301 ? 25.870 67.603 19.394 1.00 18.07 326 PHE A C 1
ATOM 2357 O O . PHE A 1 301 ? 25.444 67.494 18.249 1.00 19.50 326 PHE A O 1
ATOM 2365 N N . ASN A 1 302 ? 26.891 68.390 19.704 1.00 22.37 327 ASN A N 1
ATOM 2366 C CA . ASN A 1 302 ? 27.449 69.354 18.750 1.00 23.09 327 ASN A CA 1
ATOM 2367 C C . ASN A 1 302 ? 28.885 69.063 18.362 1.00 22.59 327 ASN A C 1
ATOM 2368 O O . ASN A 1 302 ? 29.588 69.952 17.870 1.00 25.53 327 ASN A O 1
ATOM 2373 N N . ASP A 1 303 ? 29.329 67.831 18.578 1.00 20.97 328 ASP A N 1
ATOM 2374 C CA . ASP A 1 303 ? 30.735 67.482 18.380 1.00 20.88 328 ASP A CA 1
ATOM 2375 C C . ASP A 1 303 ? 30.922 66.322 17.400 1.00 19.85 328 ASP A C 1
ATOM 2376 O O . ASP A 1 303 ? 31.941 65.618 17.434 1.00 20.99 328 ASP A O 1
ATOM 2381 N N . TYR A 1 304 ? 29.936 66.154 16.519 1.00 16.27 329 TYR A N 1
ATOM 2382 C CA . TYR A 1 304 ? 30.022 65.245 15.380 1.00 15.97 329 TYR A CA 1
ATOM 2383 C C . TYR A 1 304 ? 29.232 65.793 14.203 1.00 14.45 329 TYR A C 1
ATOM 2384 O O . TYR A 1 304 ? 28.340 66.643 14.366 1.00 17.00 329 TYR A O 1
ATOM 2393 N N . ILE A 1 305 ? 29.597 65.327 13.016 1.00 15.89 330 ILE A N 1
ATOM 2394 C CA . ILE A 1 305 ? 28.878 65.637 11.782 1.00 16.53 330 ILE A CA 1
ATOM 2395 C C . ILE A 1 305 ? 28.306 64.324 11.257 1.00 14.62 330 ILE A C 1
ATOM 2396 O O . ILE A 1 305 ? 29.052 63.426 10.843 1.00 15.80 330 ILE A O 1
ATOM 2401 N N . LEU A 1 306 ? 26.984 64.214 11.293 1.00 14.92 331 LEU A N 1
ATOM 2402 C CA . LEU A 1 306 ? 26.293 62.961 11.003 1.00 13.96 331 LEU A CA 1
ATOM 2403 C C . LEU A 1 306 ? 26.627 62.455 9.598 1.00 13.78 331 LEU A C 1
ATOM 2404 O O . LEU A 1 306 ? 26.886 61.271 9.413 1.00 13.08 331 LEU A O 1
ATOM 2409 N N . ARG A 1 307 ? 26.629 63.354 8.614 1.00 14.93 332 ARG A N 1
ATOM 2410 C CA . ARG A 1 307 ? 26.930 62.982 7.232 1.00 16.42 332 ARG A CA 1
ATOM 2411 C C . ARG A 1 307 ? 28.303 62.303 7.117 1.00 15.41 332 ARG A C 1
ATOM 2412 O O . ARG A 1 307 ? 28.459 61.336 6.381 1.00 15.57 332 ARG A O 1
ATOM 2420 N N . ASP A 1 308 ? 29.302 62.843 7.814 1.00 15.07 333 ASP A N 1
ATOM 2421 C CA . ASP A 1 308 ? 30.644 62.264 7.807 1.00 15.89 333 ASP A CA 1
ATOM 2422 C C . ASP A 1 308 ? 30.658 60.894 8.467 1.00 14.20 333 ASP A C 1
ATOM 2423 O O . ASP A 1 308 ? 31.317 59.981 7.990 1.00 15.27 333 ASP A O 1
ATOM 2428 N N . ASP A 1 309 ? 29.950 60.759 9.577 1.00 13.01 334 ASP A N 1
ATOM 2429 C CA . ASP A 1 309 ? 29.931 59.503 10.308 1.00 12.43 334 ASP A CA 1
ATOM 2430 C C . ASP A 1 309 ? 29.204 58.433 9.481 1.00 11.24 334 ASP A C 1
ATOM 2431 O O . ASP A 1 309 ? 29.615 57.273 9.474 1.00 10.51 334 ASP A O 1
ATOM 2436 N N . LEU A 1 310 ? 28.140 58.834 8.779 1.00 11.02 335 LEU A N 1
ATOM 2437 C CA . LEU A 1 310 ? 27.422 57.921 7.880 1.00 10.30 335 LEU A CA 1
ATOM 2438 C C . LEU A 1 310 ? 28.351 57.461 6.745 1.00 11.22 335 LEU A C 1
ATOM 2439 O O . LEU A 1 310 ? 28.444 56.268 6.476 1.00 11.95 335 LEU A O 1
ATOM 2444 N N A LYS A 1 311 ? 29.043 58.403 6.091 0.70 10.97 336 LYS A N 1
ATOM 2445 N N B LYS A 1 311 ? 29.040 58.399 6.091 0.30 10.99 336 LYS A N 1
ATOM 2446 C CA A LYS A 1 311 ? 29.975 58.045 5.023 0.70 11.36 336 LYS A CA 1
ATOM 2447 C CA B LYS A 1 311 ? 29.972 58.043 5.018 0.30 11.46 336 LYS A CA 1
ATOM 2448 C C A LYS A 1 311 ? 31.071 57.111 5.527 0.70 11.02 336 LYS A C 1
ATOM 2449 C C B LYS A 1 311 ? 31.097 57.133 5.510 0.30 11.28 336 LYS A C 1
ATOM 2450 O O A LYS A 1 311 ? 31.410 56.125 4.860 0.70 12.88 336 LYS A O 1
ATOM 2451 O O B LYS A 1 311 ? 31.487 56.189 4.817 0.30 12.46 336 LYS A O 1
ATOM 2462 N N . GLN A 1 312 ? 31.619 57.427 6.698 1.00 10.61 337 GLN A N 1
ATOM 2463 C CA . GLN A 1 312 ? 32.675 56.614 7.293 1.00 12.37 337 GLN A CA 1
ATOM 2464 C C . GLN A 1 312 ? 32.189 55.189 7.544 1.00 13.00 337 GLN A C 1
ATOM 2465 O O . GLN A 1 312 ? 32.908 54.238 7.222 1.00 11.76 337 GLN A O 1
ATOM 2471 N N . PHE A 1 313 ? 30.993 55.060 8.108 1.00 11.52 338 PHE A N 1
ATOM 2472 C CA . PHE A 1 313 ? 30.419 53.741 8.415 1.00 10.66 338 PHE A CA 1
ATOM 2473 C C . PHE A 1 313 ? 30.255 52.899 7.132 1.00 9.60 338 PHE A C 1
ATOM 2474 O O . PHE A 1 313 ? 30.711 51.752 7.074 1.00 9.43 338 PHE A O 1
ATOM 2482 N N . TYR A 1 314 ? 29.653 53.482 6.094 1.00 8.91 339 TYR A N 1
ATOM 2483 C CA . TYR A 1 314 ? 29.424 52.763 4.825 1.00 9.06 339 TYR A CA 1
ATOM 2484 C C . TYR A 1 314 ? 30.752 52.395 4.165 1.00 9.35 339 TYR A C 1
ATOM 2485 O O . TYR A 1 314 ? 30.919 51.301 3.645 1.00 10.39 339 TYR A O 1
ATOM 2494 N N . ASN A 1 315 ? 31.716 53.311 4.196 1.00 9.51 340 ASN A N 1
ATOM 2495 C CA . ASN A 1 315 ? 33.041 53.021 3.635 1.00 10.33 340 ASN A CA 1
ATOM 2496 C C . ASN A 1 315 ? 33.753 51.891 4.394 1.00 11.41 340 ASN A C 1
ATOM 2497 O O . ASN A 1 315 ? 34.317 50.966 3.781 1.00 12.65 340 ASN A O 1
ATOM 2502 N N . THR A 1 316 ? 33.716 51.957 5.719 1.00 11.84 341 THR A N 1
ATOM 2503 C CA . THR A 1 316 ? 34.480 51.014 6.562 1.00 12.50 341 THR A CA 1
ATOM 2504 C C . THR A 1 316 ? 33.894 49.612 6.500 1.00 12.60 341 THR A C 1
ATOM 2505 O O . THR A 1 316 ? 34.620 48.623 6.287 1.00 13.33 341 THR A O 1
ATOM 2509 N N . PHE A 1 317 ? 32.589 49.525 6.652 1.00 11.75 342 PHE A N 1
ATOM 2510 C CA . PHE A 1 317 ? 31.942 48.231 6.816 1.00 13.06 342 PHE A CA 1
ATOM 2511 C C . PHE A 1 317 ? 31.392 47.624 5.524 1.00 13.18 342 PHE A C 1
ATOM 2512 O O . PHE A 1 317 ? 31.377 46.389 5.372 1.00 14.64 342 PHE A O 1
ATOM 2520 N N . TYR A 1 318 ? 30.970 48.464 4.584 1.00 11.37 343 TYR A N 1
ATOM 2521 C CA . TYR A 1 318 ? 30.355 47.974 3.349 1.00 11.70 343 TYR A CA 1
ATOM 2522 C C . TYR A 1 318 ? 31.233 48.219 2.107 1.00 10.79 343 TYR A C 1
ATOM 2523 O O . TYR A 1 318 ? 30.881 47.776 1.016 1.00 12.74 343 TYR A O 1
ATOM 2532 N N . HIS A 1 319 ? 32.349 48.934 2.260 1.00 10.93 344 HIS A N 1
ATOM 2533 C CA . HIS A 1 319 ? 33.207 49.310 1.138 1.00 11.29 344 HIS A CA 1
ATOM 2534 C C . HIS A 1 319 ? 32.402 50.015 0.073 1.00 10.68 344 HIS A C 1
ATOM 2535 O O . HIS A 1 319 ? 32.534 49.724 -1.117 1.00 12.09 344 HIS A O 1
ATOM 2542 N N . TYR A 1 320 ? 31.552 50.937 0.519 1.00 10.65 345 TYR A N 1
ATOM 2543 C CA . TYR A 1 320 ? 30.685 51.676 -0.384 1.00 11.65 345 TYR A CA 1
ATOM 2544 C C . TYR A 1 320 ? 30.776 53.145 -0.010 1.00 10.64 345 TYR A C 1
ATOM 2545 O O . TYR A 1 320 ? 30.629 53.499 1.162 1.00 10.54 345 TYR A O 1
ATOM 2554 N N . ASN A 1 321 ? 31.037 53.978 -1.011 1.00 11.07 346 ASN A N 1
ATOM 2555 C CA . ASN A 1 321 ? 31.140 55.428 -0.825 1.00 11.82 346 ASN A CA 1
ATOM 2556 C C . ASN A 1 321 ? 29.873 56.137 -1.292 1.00 11.20 346 ASN A C 1
ATOM 2557 O O . ASN A 1 321 ? 29.624 56.299 -2.497 1.00 12.72 346 ASN A O 1
ATOM 2562 N N . LEU A 1 322 ? 29.078 56.549 -0.317 1.00 10.46 347 LEU A N 1
ATOM 2563 C CA . LEU A 1 322 ? 27.817 57.245 -0.552 1.00 11.79 347 LEU A CA 1
ATOM 2564 C C . LEU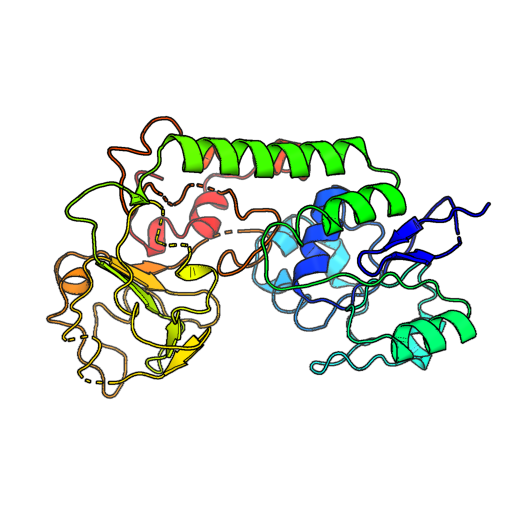 A 1 322 ? 27.979 58.585 -1.274 1.00 13.91 347 LEU A C 1
ATOM 2565 O O . LEU A 1 322 ? 28.857 59.386 -0.930 1.00 14.20 347 LEU A O 1
ATOM 2570 N N . THR A 1 323 ? 27.123 58.828 -2.262 1.00 14.13 348 THR A N 1
ATOM 2571 C CA . THR A 1 323 ? 27.027 60.149 -2.894 1.00 16.02 348 THR A CA 1
ATOM 2572 C C . THR A 1 323 ? 26.149 61.048 -2.039 1.00 16.05 348 THR A C 1
ATOM 2573 O O . THR A 1 323 ? 25.414 60.584 -1.164 1.00 12.69 348 THR A O 1
ATOM 2577 N N . ASP A 1 324 ? 26.205 62.347 -2.314 1.00 19.60 349 ASP A N 1
ATOM 2578 C CA . ASP A 1 324 ? 25.293 63.290 -1.667 1.00 19.83 349 ASP A CA 1
ATOM 2579 C C . ASP A 1 324 ? 23.811 62.967 -1.882 1.00 16.87 349 ASP A C 1
ATOM 2580 O O . ASP A 1 324 ? 23.024 63.099 -0.949 1.00 16.98 349 ASP A O 1
ATOM 2585 N N A SER A 1 325 ? 23.439 62.540 -3.089 0.50 18.18 350 SER A N 1
ATOM 2586 N N B SER A 1 325 ? 23.436 62.533 -3.086 0.50 18.18 350 SER A N 1
ATOM 2587 C CA A SER A 1 325 ? 22.053 62.145 -3.365 0.50 18.56 350 SER A CA 1
ATOM 2588 C CA B SER A 1 325 ? 22.039 62.167 -3.358 0.50 18.55 350 SER A CA 1
ATOM 2589 C C A SER A 1 325 ? 21.619 60.980 -2.484 0.50 16.25 350 SER A C 1
ATOM 2590 C C B SER A 1 325 ? 21.590 60.948 -2.543 0.50 16.22 350 SER A C 1
ATOM 2591 O O A SER A 1 325 ? 20.527 61.000 -1.928 0.50 16.63 350 SER A O 1
ATOM 2592 O O B SER A 1 325 ? 20.448 60.898 -2.098 0.50 15.94 350 SER A O 1
ATOM 2597 N N . GLU A 1 326 ? 22.480 59.969 -2.359 1.00 14.52 351 GLU A N 1
ATOM 2598 C CA . GLU A 1 326 ? 22.165 58.797 -1.539 1.00 12.80 351 GLU A CA 1
ATOM 2599 C C . GLU A 1 326 ? 22.015 59.192 -0.061 1.00 11.27 351 GLU A C 1
ATOM 2600 O O . GLU A 1 326 ? 21.127 58.708 0.628 1.00 11.78 351 GLU A O 1
ATOM 2606 N N . ILE A 1 327 ? 22.867 60.093 0.413 1.00 10.87 352 ILE A N 1
ATOM 2607 C CA . ILE A 1 327 ? 22.767 60.571 1.790 1.00 12.10 352 ILE A CA 1
ATOM 2608 C C . ILE A 1 327 ? 21.457 61.337 1.997 1.00 11.09 352 ILE A C 1
ATOM 2609 O O . ILE A 1 327 ? 20.804 61.181 3.023 1.00 11.27 352 ILE A O 1
ATOM 2614 N N . ASN A 1 328 ? 21.059 62.137 1.013 1.00 12.70 353 ASN A N 1
ATOM 2615 C CA . ASN A 1 328 ? 19.785 62.871 1.099 1.00 14.99 353 ASN A CA 1
ATOM 2616 C C . ASN A 1 328 ? 18.625 61.884 1.266 1.00 13.37 353 ASN A C 1
ATOM 2617 O O . ASN A 1 328 ? 17.742 62.085 2.081 1.00 16.39 353 ASN A O 1
ATOM 2622 N N . THR A 1 329 ? 18.651 60.815 0.487 1.00 14.12 354 THR A N 1
ATOM 2623 C CA . THR A 1 329 ? 17.615 59.786 0.553 1.00 14.00 354 THR A CA 1
ATOM 2624 C C . THR A 1 329 ? 17.594 59.064 1.898 1.00 13.81 354 THR A C 1
ATOM 2625 O O . THR A 1 329 ? 16.535 58.938 2.513 1.00 16.15 354 THR A O 1
ATOM 2629 N N . ILE A 1 330 ? 18.757 58.605 2.356 1.00 12.36 355 ILE A N 1
ATOM 2630 C CA . ILE A 1 330 ? 18.855 57.908 3.640 1.00 11.10 355 ILE A CA 1
ATOM 2631 C C . ILE A 1 330 ? 18.347 58.778 4.793 1.00 11.54 355 ILE A C 1
ATOM 2632 O O . ILE A 1 330 ? 17.568 58.316 5.619 1.00 12.07 355 ILE A O 1
ATOM 2637 N N . LEU A 1 331 ? 18.769 60.040 4.825 1.00 11.14 356 LEU A N 1
ATOM 2638 C CA . LEU A 1 331 ? 18.472 60.907 5.962 1.00 10.51 356 LEU A CA 1
ATOM 2639 C C . LEU A 1 331 ? 17.224 61.783 5.761 1.00 12.30 356 LEU A C 1
ATOM 2640 O O . LEU A 1 331 ? 16.898 62.572 6.642 1.00 13.52 356 LEU A O 1
ATOM 2645 N N . ASN A 1 332 ? 16.522 61.621 4.634 1.00 12.77 357 ASN A N 1
ATOM 2646 C CA . ASN A 1 332 ? 15.301 62.386 4.350 1.00 13.20 357 ASN A CA 1
ATOM 2647 C C . ASN A 1 332 ? 15.548 63.902 4.454 1.00 14.14 357 ASN A C 1
ATOM 2648 O O . ASN A 1 332 ? 14.732 64.633 5.013 1.00 13.74 357 ASN A O 1
ATOM 2653 N N . ILE A 1 333 ? 16.671 64.361 3.905 1.00 14.30 358 ILE A N 1
ATOM 2654 C CA . ILE A 1 333 ? 17.093 65.761 4.061 1.00 15.38 358 ILE A CA 1
ATOM 2655 C C . ILE A 1 333 ? 16.105 66.705 3.380 1.00 15.59 358 ILE A C 1
ATOM 2656 O O . ILE A 1 333 ? 15.663 67.678 3.999 1.00 16.94 358 ILE A O 1
ATOM 2661 N N . SER A 1 334 ? 15.741 66.404 2.134 1.00 17.35 359 SER A N 1
ATOM 2662 C CA . SER A 1 334 ? 14.761 67.216 1.406 1.00 20.82 359 SER A CA 1
ATOM 2663 C C . SER A 1 334 ? 13.368 67.065 1.989 1.00 19.17 359 SER A C 1
ATOM 2664 O O . SER A 1 334 ? 12.649 68.066 2.165 1.00 19.26 359 SER A O 1
ATOM 2667 N N . ILE A 1 335 ? 12.989 65.818 2.269 1.00 19.99 360 ILE A N 1
ATOM 2668 C CA . ILE A 1 335 ? 11.682 65.500 2.832 1.00 19.57 360 ILE A CA 1
ATOM 2669 C C . ILE A 1 335 ? 11.446 66.229 4.155 1.00 16.41 360 ILE A C 1
ATOM 2670 O O . ILE A 1 335 ? 10.362 66.780 4.388 1.00 18.67 360 ILE A O 1
ATOM 2675 N N . ASN A 1 336 ? 12.471 66.257 4.999 1.00 13.84 361 ASN A N 1
ATOM 2676 C CA . ASN A 1 336 ? 12.378 66.861 6.326 1.00 13.57 361 ASN A CA 1
ATOM 2677 C C . ASN A 1 336 ? 12.779 68.332 6.406 1.00 14.95 361 ASN A C 1
ATOM 2678 O O . ASN A 1 336 ? 12.635 68.944 7.455 1.00 16.34 361 ASN A O 1
ATOM 2683 N N . ASN A 1 337 ? 13.271 68.885 5.301 1.00 18.01 362 ASN A N 1
ATOM 2684 C CA . ASN A 1 337 ? 13.820 70.237 5.278 1.00 18.11 362 ASN A CA 1
ATOM 2685 C C . ASN A 1 337 ? 14.818 70.440 6.427 1.00 16.06 362 ASN A C 1
ATOM 2686 O O . ASN A 1 337 ? 14.682 71.369 7.236 1.00 17.66 362 ASN A O 1
ATOM 2691 N N . THR A 1 338 ? 15.823 69.559 6.476 1.00 14.81 363 THR A N 1
ATOM 2692 C CA . THR A 1 338 ? 16.909 69.626 7.471 1.00 15.89 363 THR A CA 1
ATOM 2693 C C . THR A 1 338 ? 18.230 69.760 6.738 1.00 18.33 363 THR A C 1
ATOM 2694 O O . THR A 1 338 ? 19.015 68.800 6.693 1.00 16.27 363 THR A O 1
ATOM 2698 N N . PRO A 1 339 ? 18.493 70.946 6.160 1.00 19.44 364 PRO A N 1
ATOM 2699 C CA . PRO A 1 339 ? 19.675 71.070 5.294 1.00 22.56 364 PRO A CA 1
ATOM 2700 C C . PRO A 1 339 ? 21.023 71.037 6.011 1.00 23.80 364 PRO A C 1
ATOM 2701 O O . PRO A 1 339 ? 22.055 70.988 5.343 1.00 28.00 364 PRO A O 1
ATOM 2705 N N . THR A 1 340 ? 21.026 71.084 7.341 1.00 19.81 365 THR A N 1
ATOM 2706 C CA . THR A 1 340 ? 22.282 71.095 8.086 1.00 26.73 365 THR A CA 1
ATOM 2707 C C . THR A 1 340 ? 22.845 69.694 8.246 1.00 25.93 365 THR A C 1
ATOM 2708 O O . THR A 1 340 ? 23.982 69.541 8.660 1.00 30.61 365 THR A O 1
ATOM 2712 N N . PHE A 1 341 ? 22.049 68.670 7.932 1.00 23.46 366 PHE A N 1
ATOM 2713 C CA . PHE A 1 341 ? 22.580 67.319 7.881 1.00 23.72 366 PHE A CA 1
ATOM 2714 C C . PHE A 1 341 ? 23.320 67.106 6.550 1.00 28.22 366 PHE A C 1
ATOM 2715 O O . PHE A 1 341 ? 24.281 66.344 6.490 1.00 28.70 366 PHE A O 1
#